Protein AF-A0A933SWU9-F1 (afdb_monomer_lite)

Radius of gyration: 25.05 Å; chains: 1; bounding box: 77×68×56 Å

Secondary structure (DSSP, 8-state):
-----------TTHHHHHHHHHHHH-SS-EEEE-GGGTHHHHHHHHHHH---HHHHTTT-------EEEE--SSTTHHHHHHTT---TT--HHHHH---S-GGGTTS----EEEEESS-S-SSPPTT-SEEEEEESS--HHHHT-SEEEEB--GGG--EEEE-TT--EEEEPP-SPPPTT-B-HHHHHHHHHHHTT-PPPSPPPPHHHHHHHHH-------PPP---TT----HHHHHHHHHHHHHT--HHHHHHHHHHHHHHT--

Sequence (266 aa):
MDDRGEGEGGGENSELTEAVALFEKARNSVIFTSPSLYGASANIALVTRHSPASLREAGQASLVTPKVVAVPLESNAKGVILMGLMSEGESYKEMVDIAKSKEQRAKSDVKVLYAIGEIPLNRRPDGIDFLIVQNSHMTELATQADIVLPSTATFESEGTIVDYLGRIKYVHKAVEPAGEARSHREIFIEISKVMGKPLIKSGAKDTDIKKALKSKIKITSKPFKKKEWLDINPEEMIESINASVINGSRLLWLKETEEAWKVSIT

Structure (mmCIF, N/CA/C/O backbone):
data_AF-A0A933SWU9-F1
#
_entry.id   AF-A0A933SWU9-F1
#
loop_
_atom_site.group_PDB
_atom_site.id
_atom_site.type_symbol
_atom_site.label_atom_id
_atom_site.label_alt_id
_atom_site.label_comp_id
_atom_site.label_asym_id
_atom_site.label_entity_id
_atom_site.label_seq_id
_atom_site.pdbx_PDB_ins_code
_atom_site.Cartn_x
_atom_site.Cartn_y
_atom_site.Cartn_z
_atom_site.occupancy
_atom_site.B_iso_or_equiv
_atom_site.auth_seq_id
_atom_site.auth_comp_id
_atom_site.auth_asym_id
_atom_site.auth_atom_id
_atom_site.pdbx_PDB_model_num
ATOM 1 N N . MET A 1 1 ? 45.156 -47.509 -13.923 1.00 41.00 1 MET A N 1
ATOM 2 C CA . MET A 1 1 ? 43.967 -47.197 -14.736 1.00 41.00 1 MET A CA 1
ATOM 3 C C . MET A 1 1 ? 42.890 -46.751 -13.776 1.00 41.00 1 MET A C 1
ATOM 5 O O . MET A 1 1 ? 42.132 -47.573 -13.296 1.00 41.00 1 MET A O 1
ATOM 9 N N . ASP A 1 2 ? 42.920 -45.470 -13.444 1.00 38.66 2 ASP A N 1
ATOM 10 C CA . ASP A 1 2 ? 41.761 -4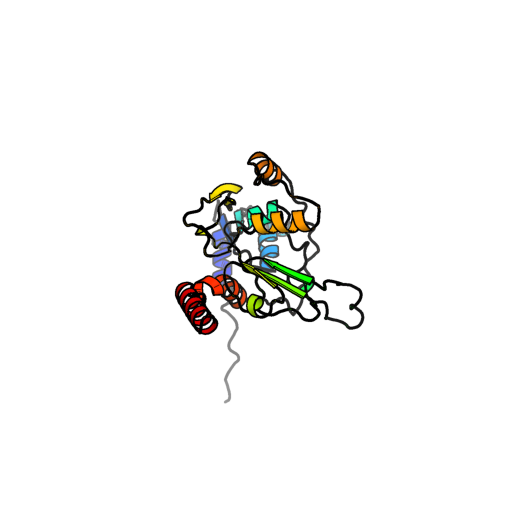4.736 -12.951 1.00 38.66 2 ASP A CA 1
ATOM 11 C C . ASP A 1 2 ? 41.932 -43.344 -13.548 1.00 38.66 2 ASP A C 1
ATOM 13 O O . ASP A 1 2 ? 42.691 -42.512 -13.059 1.00 38.66 2 ASP A O 1
ATOM 17 N N . ASP A 1 3 ? 41.367 -43.207 -14.742 1.00 44.56 3 ASP A N 1
ATOM 18 C CA . ASP A 1 3 ? 41.310 -41.984 -15.520 1.00 44.56 3 ASP A CA 1
ATOM 19 C C . ASP A 1 3 ? 39.832 -41.608 -15.587 1.00 44.56 3 ASP A C 1
ATOM 21 O O . ASP A 1 3 ? 39.048 -42.204 -16.329 1.00 44.56 3 ASP A O 1
ATOM 25 N N . ARG A 1 4 ? 39.432 -40.688 -14.713 1.00 40.00 4 ARG A N 1
ATOM 26 C CA . ARG A 1 4 ? 38.244 -39.858 -14.907 1.00 40.00 4 ARG A CA 1
ATOM 27 C C . ARG A 1 4 ? 38.641 -38.443 -14.548 1.00 40.00 4 ARG A C 1
ATOM 29 O O . ARG A 1 4 ? 38.477 -38.002 -13.413 1.00 40.00 4 ARG A O 1
ATOM 36 N N . GLY A 1 5 ? 39.242 -37.808 -15.546 1.00 34.50 5 GLY A N 1
ATOM 37 C CA . GLY A 1 5 ? 39.597 -36.406 -15.553 1.00 34.50 5 GLY A CA 1
ATOM 38 C C . GLY A 1 5 ? 38.426 -35.486 -15.223 1.00 34.50 5 GLY A C 1
ATOM 39 O O . GLY A 1 5 ? 37.259 -35.742 -15.528 1.00 34.50 5 GLY A O 1
ATOM 40 N N . GLU A 1 6 ? 38.812 -34.394 -14.584 1.00 47.12 6 GLU A N 1
ATOM 41 C CA . GLU A 1 6 ? 38.048 -33.178 -14.385 1.00 47.12 6 GLU A CA 1
ATOM 42 C C . GLU A 1 6 ? 37.671 -32.588 -15.757 1.00 47.12 6 GLU A C 1
ATOM 44 O O . GLU A 1 6 ? 38.536 -32.212 -16.545 1.00 47.12 6 GLU A O 1
ATOM 49 N N . GLY A 1 7 ? 36.372 -32.546 -16.063 1.00 35.12 7 GLY A N 1
ATOM 50 C CA . GLY A 1 7 ? 35.822 -31.954 -17.284 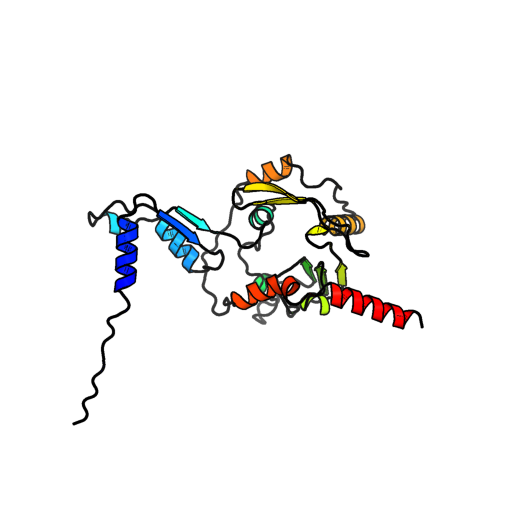1.00 35.12 7 GLY A CA 1
ATOM 51 C C . GLY A 1 7 ? 35.364 -30.511 -17.071 1.00 35.12 7 GLY A C 1
ATOM 52 O O . GLY A 1 7 ? 34.235 -30.277 -16.657 1.00 35.12 7 GLY A O 1
ATOM 53 N N . GLU A 1 8 ? 36.293 -29.589 -17.319 1.00 41.38 8 GLU A N 1
ATOM 54 C CA . GLU A 1 8 ? 36.182 -28.281 -17.993 1.00 41.38 8 GLU A CA 1
ATOM 55 C C . GLU A 1 8 ? 34.875 -27.452 -17.909 1.00 41.38 8 GLU A C 1
ATOM 57 O O . GLU A 1 8 ? 33.834 -27.780 -18.479 1.00 41.38 8 GLU A O 1
ATOM 62 N N . GLY A 1 9 ? 34.996 -26.258 -17.311 1.00 41.56 9 GLY A N 1
ATOM 63 C CA . GLY A 1 9 ? 34.036 -25.155 -17.408 1.00 41.56 9 GLY A CA 1
ATOM 64 C C . GLY A 1 9 ? 34.230 -24.301 -18.669 1.00 41.56 9 GLY A C 1
ATOM 65 O O . GLY A 1 9 ? 35.150 -23.488 -18.737 1.00 41.56 9 GLY A O 1
ATOM 66 N N . GLY A 1 10 ? 33.329 -24.437 -19.647 1.00 40.56 10 GLY A N 1
ATOM 67 C CA . GLY A 1 10 ? 33.436 -23.742 -20.938 1.00 40.56 10 GLY A CA 1
ATOM 68 C C . GLY A 1 10 ? 32.113 -23.449 -21.653 1.00 40.56 10 GLY A C 1
ATOM 69 O O . GLY A 1 10 ? 32.060 -23.578 -22.870 1.00 40.56 10 GLY A O 1
ATOM 70 N N . GLY A 1 11 ? 31.042 -23.079 -20.934 1.00 41.31 11 GLY A N 1
ATOM 71 C CA . GLY A 1 11 ? 29.717 -22.830 -21.541 1.00 41.31 11 GLY A CA 1
ATOM 72 C C . GLY A 1 11 ? 29.067 -21.461 -21.281 1.00 41.31 11 GLY A C 1
ATOM 73 O O . GLY A 1 11 ? 28.231 -21.032 -22.066 1.00 41.31 11 GLY A O 1
ATOM 74 N N . GLU A 1 12 ? 29.445 -20.732 -20.228 1.00 49.22 12 GLU A N 1
ATOM 75 C CA . GLU A 1 12 ? 28.629 -19.609 -19.715 1.00 49.22 12 GLU A CA 1
ATOM 76 C C . GLU A 1 12 ? 28.814 -18.245 -20.416 1.00 49.22 12 GLU A C 1
ATOM 78 O O . GLU A 1 12 ? 28.086 -17.303 -20.119 1.00 49.22 12 GLU A O 1
ATOM 83 N N . ASN A 1 13 ? 29.746 -18.101 -21.367 1.00 56.44 13 ASN A N 1
ATOM 84 C CA . ASN A 1 13 ? 30.130 -16.782 -21.911 1.00 56.44 13 ASN A CA 1
ATOM 85 C C . ASN A 1 13 ? 29.671 -16.490 -23.356 1.00 56.44 13 ASN A C 1
ATOM 87 O O . ASN A 1 13 ? 29.865 -15.376 -23.845 1.00 56.44 13 ASN A O 1
ATOM 91 N N . SER A 1 14 ? 29.070 -17.456 -24.058 1.00 71.12 14 SER A N 1
ATOM 92 C CA . SER A 1 14 ? 28.706 -17.307 -25.480 1.00 71.12 14 SER A CA 1
ATOM 93 C C . SER A 1 14 ? 27.491 -16.394 -25.685 1.00 71.12 14 SER A C 1
ATOM 95 O O . SER A 1 14 ? 27.559 -15.416 -26.428 1.00 71.12 14 SER A O 1
ATOM 97 N N . GLU A 1 15 ? 26.392 -16.672 -24.983 1.00 72.69 15 GLU A N 1
ATOM 98 C CA . GLU A 1 15 ? 25.118 -15.957 -25.152 1.00 72.69 15 GLU A CA 1
ATOM 99 C C . GLU A 1 15 ? 25.191 -14.510 -24.646 1.00 72.69 15 GLU A C 1
ATOM 101 O O . GLU A 1 15 ? 24.641 -13.597 -25.260 1.00 72.69 15 GLU A O 1
ATOM 106 N N . LEU A 1 16 ? 25.932 -14.274 -23.557 1.00 67.75 16 LEU A N 1
ATOM 107 C CA . LEU A 1 16 ? 26.189 -12.928 -23.038 1.00 67.75 16 LEU A CA 1
ATOM 108 C C . LEU A 1 16 ? 26.973 -12.082 -24.045 1.00 67.75 16 LEU A C 1
ATOM 110 O O . LEU A 1 16 ? 26.627 -10.924 -24.282 1.00 67.75 16 LEU A O 1
ATOM 114 N N . THR A 1 17 ? 27.997 -12.668 -24.669 1.00 72.62 17 THR A N 1
ATOM 115 C CA . THR A 1 17 ? 28.797 -11.991 -25.698 1.00 72.62 17 THR A CA 1
ATOM 116 C C . THR A 1 17 ? 27.949 -11.663 -26.926 1.00 72.62 17 THR A C 1
ATOM 118 O O . THR A 1 17 ? 28.041 -10.562 -27.474 1.00 72.62 17 THR A O 1
ATOM 121 N N . GLU A 1 18 ? 27.070 -12.579 -27.334 1.00 75.88 18 GLU A N 1
ATOM 122 C CA . GLU A 1 18 ? 26.130 -12.351 -28.431 1.00 75.88 18 GLU A CA 1
ATOM 123 C C . GLU A 1 18 ? 25.122 -11.237 -28.108 1.00 75.88 18 GLU A C 1
ATOM 125 O O . GLU A 1 18 ? 24.913 -10.333 -28.922 1.00 75.88 18 GLU A O 1
ATOM 130 N N . ALA A 1 19 ? 24.557 -11.234 -26.897 1.00 70.88 19 ALA A N 1
ATOM 131 C CA . ALA A 1 19 ? 23.650 -10.187 -26.442 1.00 70.88 19 ALA A CA 1
ATOM 132 C C . ALA A 1 19 ? 24.324 -8.805 -26.458 1.00 70.88 19 ALA A C 1
ATOM 134 O O . ALA A 1 19 ? 23.741 -7.845 -26.968 1.00 70.88 19 ALA A O 1
ATOM 135 N N . VAL A 1 20 ? 25.568 -8.696 -25.973 1.00 73.19 20 VAL A N 1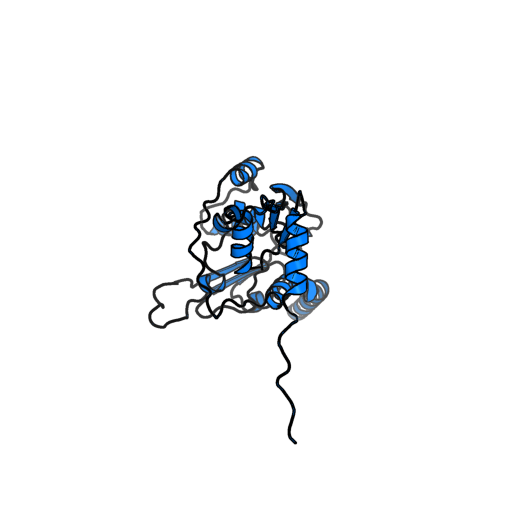
ATOM 136 C CA . VAL A 1 20 ? 26.354 -7.449 -26.029 1.00 73.19 20 VAL A CA 1
ATOM 137 C C . VAL A 1 20 ? 26.543 -6.989 -27.473 1.00 73.19 20 VAL A C 1
ATOM 139 O O . VAL A 1 20 ? 26.248 -5.836 -27.787 1.00 73.19 20 VAL A O 1
ATOM 142 N N . ALA A 1 21 ? 26.932 -7.891 -28.377 1.00 72.81 21 ALA A N 1
ATOM 143 C CA . ALA A 1 21 ? 27.121 -7.559 -29.788 1.00 72.81 21 ALA A CA 1
ATOM 144 C C . ALA A 1 21 ? 25.824 -7.065 -30.462 1.00 72.81 21 ALA A C 1
ATOM 146 O O . ALA A 1 21 ? 25.864 -6.192 -31.335 1.00 72.81 21 ALA A O 1
ATOM 147 N N . LEU A 1 22 ? 24.661 -7.595 -30.068 1.00 77.94 22 LEU A N 1
ATOM 148 C CA . LEU A 1 22 ? 23.358 -7.111 -30.532 1.00 77.94 22 LEU A CA 1
ATOM 149 C C . LEU A 1 22 ? 23.034 -5.715 -29.978 1.00 77.94 22 LEU A C 1
ATOM 151 O O . LEU A 1 22 ? 22.565 -4.859 -30.733 1.00 77.94 22 LEU A O 1
ATOM 155 N N . PHE A 1 23 ? 23.322 -5.457 -28.698 1.00 72.56 23 PHE A N 1
ATOM 156 C CA . PHE A 1 23 ? 23.142 -4.136 -28.086 1.00 72.56 23 PHE A CA 1
ATOM 157 C C . PHE A 1 23 ? 24.055 -3.069 -28.704 1.00 72.56 23 PHE A C 1
ATOM 159 O O . PHE A 1 23 ? 23.597 -1.952 -28.932 1.00 72.56 23 PHE A O 1
ATOM 166 N N . GLU A 1 24 ? 25.304 -3.405 -29.033 1.00 70.06 24 GLU A N 1
ATOM 167 C CA . GLU A 1 24 ? 26.251 -2.489 -29.687 1.00 70.06 24 GLU A CA 1
ATOM 168 C C . GLU A 1 24 ? 25.840 -2.134 -31.121 1.00 70.06 24 GLU A C 1
ATOM 170 O O . GLU A 1 24 ? 25.998 -0.993 -31.560 1.00 70.06 24 GLU A O 1
ATOM 175 N N . LYS A 1 25 ? 25.277 -3.097 -31.862 1.00 75.19 25 LYS A N 1
ATOM 176 C CA . LYS A 1 25 ? 24.766 -2.873 -33.226 1.00 75.19 25 LYS A CA 1
ATOM 177 C C . LYS A 1 25 ? 23.452 -2.089 -33.241 1.00 75.19 25 LYS A C 1
ATOM 179 O O . LYS A 1 25 ? 23.104 -1.485 -34.262 1.00 75.19 25 LYS A O 1
ATOM 184 N N . ALA A 1 26 ? 22.697 -2.105 -32.144 1.00 73.94 26 ALA A N 1
ATOM 185 C CA . ALA A 1 26 ? 21.406 -1.444 -32.058 1.00 73.94 26 ALA A CA 1
ATOM 186 C C . ALA A 1 26 ? 21.564 0.084 -31.981 1.00 73.94 26 ALA A C 1
ATOM 188 O O . ALA A 1 26 ? 22.088 0.637 -31.022 1.00 73.94 26 ALA A O 1
ATOM 189 N N . ARG A 1 27 ? 21.016 0.799 -32.972 1.00 68.56 27 ARG A N 1
ATOM 190 C CA . ARG A 1 27 ? 20.977 2.277 -32.968 1.00 68.56 27 ARG A CA 1
ATOM 191 C C . ARG A 1 27 ? 20.015 2.859 -31.931 1.00 68.56 27 ARG A C 1
ATOM 193 O O . ARG A 1 27 ? 20.165 4.011 -31.550 1.00 68.56 27 ARG A O 1
ATOM 200 N N . ASN A 1 28 ? 19.004 2.084 -31.538 1.00 74.56 28 ASN A N 1
ATOM 201 C CA . ASN A 1 28 ? 17.986 2.441 -30.555 1.00 74.56 28 ASN A CA 1
ATOM 202 C C . ASN A 1 28 ? 17.575 1.173 -29.804 1.00 74.56 28 ASN A C 1
ATOM 204 O O . ASN A 1 28 ? 16.891 0.322 -30.369 1.00 74.56 28 ASN A O 1
ATOM 208 N N . SER A 1 29 ? 17.968 1.058 -28.544 1.00 75.62 29 SER A N 1
ATOM 209 C CA . SER A 1 29 ? 17.632 -0.075 -27.683 1.00 75.62 29 SER A CA 1
ATOM 210 C C . SER A 1 29 ? 16.735 0.374 -26.526 1.00 75.62 29 SER A C 1
ATOM 212 O O . SER A 1 29 ? 16.824 1.504 -26.033 1.00 75.62 29 SER A O 1
ATOM 214 N N . VAL A 1 30 ? 15.818 -0.505 -26.121 1.00 78.56 30 VAL A N 1
ATOM 215 C CA . VAL A 1 30 ? 14.890 -0.287 -25.006 1.00 78.56 30 VAL A CA 1
ATOM 216 C C . VAL A 1 30 ? 14.923 -1.518 -24.113 1.00 78.56 30 VAL A C 1
ATOM 218 O O . VAL A 1 30 ? 14.890 -2.637 -24.613 1.00 78.56 30 VAL A O 1
ATOM 221 N N . ILE A 1 31 ? 14.972 -1.307 -22.801 1.00 78.31 31 ILE A N 1
ATOM 222 C CA . ILE A 1 31 ? 14.895 -2.364 -21.792 1.00 78.31 31 ILE A CA 1
ATOM 223 C C . ILE A 1 31 ? 13.643 -2.111 -20.955 1.00 78.31 31 ILE A C 1
ATOM 225 O O . ILE A 1 31 ? 13.521 -1.064 -20.314 1.00 78.31 31 ILE A O 1
ATOM 229 N N . PHE A 1 32 ? 12.728 -3.077 -20.943 1.00 76.62 32 PHE A N 1
ATOM 230 C CA . PHE A 1 32 ? 11.654 -3.129 -19.957 1.00 76.62 32 PHE A CA 1
ATOM 231 C C . PHE A 1 32 ? 12.115 -3.945 -18.755 1.00 76.62 32 PHE A C 1
ATOM 233 O O . PHE A 1 32 ? 12.697 -5.013 -18.917 1.00 76.62 32 PHE A O 1
ATOM 240 N N . THR A 1 33 ? 11.865 -3.433 -17.554 1.00 75.19 33 THR A N 1
ATOM 241 C CA . THR A 1 33 ? 12.258 -4.089 -16.304 1.00 75.19 33 THR A CA 1
ATOM 242 C C . THR A 1 33 ? 11.091 -4.181 -15.336 1.00 75.19 33 THR A C 1
ATOM 244 O O . THR A 1 33 ? 10.261 -3.271 -15.267 1.00 75.19 33 THR A O 1
ATOM 247 N N . SER A 1 34 ? 11.056 -5.256 -14.548 1.00 71.06 34 SER A N 1
ATOM 248 C CA . SER A 1 34 ? 10.173 -5.350 -13.390 1.00 71.06 34 SER A CA 1
ATOM 249 C C . SER A 1 34 ? 10.667 -4.427 -12.262 1.00 71.06 34 SER A C 1
ATOM 251 O O . SER A 1 34 ? 11.857 -4.090 -12.206 1.00 71.06 34 SER A O 1
ATOM 253 N N . PRO A 1 35 ? 9.775 -3.988 -11.357 1.00 66.75 35 PRO A N 1
ATOM 254 C CA . PRO A 1 35 ? 10.166 -3.253 -10.155 1.00 66.75 35 PRO A CA 1
ATOM 255 C C . PRO A 1 35 ? 10.966 -4.134 -9.177 1.00 66.75 35 PRO A C 1
ATOM 257 O O . PRO A 1 35 ? 11.776 -3.617 -8.410 1.00 66.75 35 PRO A O 1
ATOM 260 N N . SER A 1 36 ? 10.806 -5.458 -9.258 1.00 66.50 36 SER A N 1
ATOM 261 C CA . SER A 1 36 ? 11.412 -6.455 -8.366 1.00 66.50 36 SER A CA 1
ATOM 262 C C . SER A 1 36 ? 12.813 -6.907 -8.796 1.00 66.50 36 SER A C 1
ATOM 264 O O . SER A 1 36 ? 13.226 -8.017 -8.488 1.00 66.50 36 SER A O 1
ATOM 266 N N . LEU A 1 37 ? 13.570 -6.078 -9.522 1.00 65.00 37 LEU A N 1
ATOM 267 C CA . LEU A 1 37 ? 14.963 -6.397 -9.865 1.00 65.00 37 LEU A CA 1
ATOM 268 C C . LEU A 1 37 ? 15.961 -6.099 -8.735 1.00 65.00 37 LEU A C 1
ATOM 270 O O . LEU A 1 37 ? 17.147 -6.396 -8.874 1.00 65.00 37 LEU A O 1
ATOM 274 N N . TYR A 1 38 ? 15.500 -5.537 -7.612 1.00 66.94 38 TYR A N 1
ATOM 275 C CA . TYR A 1 38 ? 16.285 -5.295 -6.396 1.00 66.94 38 TYR A CA 1
ATOM 276 C C . TYR A 1 38 ? 17.694 -4.732 -6.696 1.00 66.94 38 TYR A C 1
ATOM 278 O O . TYR A 1 38 ? 17.828 -3.606 -7.179 1.00 66.94 38 TYR A O 1
ATOM 286 N N . GLY A 1 39 ? 18.754 -5.511 -6.443 1.00 57.16 39 GLY A N 1
ATOM 287 C CA . GLY A 1 39 ? 20.147 -5.117 -6.677 1.00 57.16 39 GLY A CA 1
ATOM 288 C C . GLY A 1 39 ? 20.528 -4.950 -8.153 1.00 57.16 39 GLY A C 1
ATOM 289 O O . GLY A 1 39 ? 21.411 -4.152 -8.464 1.00 57.16 39 GLY A O 1
ATOM 290 N N . ALA A 1 40 ? 19.841 -5.626 -9.077 1.00 63.69 40 ALA A N 1
ATOM 291 C CA . ALA A 1 40 ? 20.078 -5.470 -10.510 1.00 63.69 40 ALA A CA 1
ATOM 292 C C . ALA A 1 40 ? 19.564 -4.120 -11.039 1.00 63.69 40 ALA A C 1
ATOM 294 O O . ALA A 1 40 ? 20.136 -3.583 -11.986 1.00 63.69 40 ALA A O 1
ATOM 295 N N . SER A 1 41 ? 18.568 -3.507 -10.386 1.00 66.19 41 SER A N 1
ATOM 296 C CA . SER A 1 41 ? 18.047 -2.181 -10.754 1.00 66.19 41 SER A CA 1
ATOM 297 C C . SER A 1 41 ? 19.132 -1.101 -10.728 1.00 66.19 41 SER A C 1
ATOM 299 O O . SER A 1 41 ? 19.173 -0.239 -11.607 1.00 66.19 41 SER A O 1
ATOM 301 N N . ALA A 1 42 ? 20.041 -1.160 -9.747 1.00 62.34 42 ALA A N 1
ATOM 302 C CA . ALA A 1 42 ? 21.173 -0.241 -9.658 1.00 62.34 42 ALA A CA 1
ATOM 303 C C . ALA A 1 42 ? 22.153 -0.453 -10.820 1.00 62.34 42 ALA A C 1
ATOM 305 O O . ALA A 1 42 ? 22.563 0.515 -11.455 1.00 62.34 42 ALA A O 1
ATOM 306 N N . ASN A 1 43 ? 22.462 -1.706 -11.157 1.00 67.25 43 ASN A N 1
ATOM 307 C CA . ASN A 1 43 ? 23.360 -2.038 -12.265 1.00 67.25 43 ASN A CA 1
ATOM 308 C C . ASN A 1 43 ? 22.775 -1.602 -13.615 1.00 67.25 43 ASN A C 1
ATOM 310 O O . ASN A 1 43 ? 23.466 -0.973 -14.410 1.00 67.25 43 ASN A O 1
ATOM 314 N N . ILE A 1 44 ? 21.480 -1.824 -13.842 1.00 69.00 44 ILE A N 1
ATOM 315 C CA . ILE A 1 44 ? 20.771 -1.369 -15.047 1.00 69.00 44 ILE A CA 1
ATOM 316 C C . ILE A 1 44 ? 20.754 0.170 -15.125 1.00 69.00 44 ILE A C 1
ATOM 318 O O . ILE A 1 44 ? 20.958 0.759 -16.191 1.00 69.00 44 ILE A O 1
ATOM 322 N N . ALA A 1 45 ? 20.574 0.853 -13.991 1.00 62.66 45 ALA A N 1
ATOM 323 C CA . ALA A 1 45 ? 20.675 2.310 -13.922 1.00 62.66 45 ALA A CA 1
ATOM 324 C C . ALA A 1 45 ? 22.107 2.823 -14.180 1.00 62.66 45 ALA A C 1
ATOM 326 O O . ALA A 1 45 ? 22.281 3.916 -14.718 1.00 62.66 45 ALA A O 1
ATOM 327 N N . LEU A 1 46 ? 23.140 2.057 -13.824 1.00 61.34 46 LEU A N 1
ATOM 328 C CA . LEU A 1 46 ? 24.535 2.409 -14.098 1.00 61.34 46 LEU A CA 1
ATOM 329 C C . LEU A 1 46 ? 24.894 2.191 -15.570 1.00 61.34 46 LEU A C 1
ATOM 331 O O . LEU A 1 46 ? 25.492 3.086 -16.158 1.00 61.34 46 LEU A O 1
ATOM 335 N N . VAL A 1 47 ? 24.445 1.095 -16.191 1.00 62.81 47 VAL A N 1
ATOM 336 C CA . VAL A 1 47 ? 24.612 0.832 -17.637 1.00 62.81 47 VAL A CA 1
ATOM 337 C C . VAL A 1 47 ? 23.997 1.949 -18.492 1.00 62.81 47 VAL A C 1
ATOM 339 O O . VAL A 1 47 ? 24.495 2.270 -19.567 1.00 62.81 47 VAL A O 1
ATOM 342 N N . THR A 1 48 ? 22.943 2.605 -18.001 1.00 58.78 48 THR A N 1
ATOM 343 C CA . THR A 1 48 ? 22.301 3.732 -18.700 1.00 58.78 48 THR A CA 1
ATOM 344 C C . THR A 1 48 ? 22.926 5.100 -18.434 1.00 58.78 48 THR A C 1
ATOM 346 O O . THR A 1 48 ? 22.743 6.009 -19.245 1.00 58.78 48 THR A O 1
ATOM 349 N N . ARG A 1 49 ? 23.643 5.280 -17.314 1.00 49.47 49 ARG A N 1
ATOM 350 C CA . ARG A 1 49 ? 24.215 6.577 -16.890 1.00 49.47 49 ARG A CA 1
ATOM 351 C C . ARG A 1 49 ? 25.721 6.691 -17.090 1.00 49.47 49 ARG A C 1
ATOM 353 O O . ARG A 1 49 ? 26.224 7.798 -17.265 1.00 49.47 49 ARG A O 1
ATOM 360 N N . HIS A 1 50 ? 26.426 5.570 -17.079 1.00 46.97 50 HIS A N 1
ATOM 361 C CA . HIS A 1 50 ? 27.851 5.483 -17.322 1.00 46.97 50 HIS A CA 1
ATOM 362 C C . HIS A 1 50 ? 28.061 4.562 -18.514 1.00 46.97 50 HIS A C 1
ATOM 364 O O . HIS A 1 50 ? 28.066 3.348 -18.374 1.00 46.97 50 HIS A O 1
ATOM 370 N N . SER A 1 51 ? 28.310 5.146 -19.681 1.00 47.97 51 SER A N 1
ATOM 371 C CA . SER A 1 51 ? 29.328 4.545 -20.533 1.00 47.97 51 SER A CA 1
ATOM 372 C C . SER A 1 51 ? 30.648 4.839 -19.800 1.00 47.97 51 SER A C 1
ATOM 374 O O . SER A 1 51 ? 31.006 6.019 -19.694 1.00 47.97 51 SER A O 1
ATOM 376 N N . PRO A 1 52 ? 31.292 3.861 -19.131 1.00 44.09 52 PRO A N 1
ATOM 377 C CA . PRO A 1 52 ? 32.494 4.110 -18.343 1.00 44.09 52 PRO A CA 1
ATOM 378 C C . PRO A 1 52 ? 33.553 4.767 -19.227 1.00 44.09 52 PRO A C 1
ATOM 380 O O . PRO A 1 52 ? 33.736 4.372 -20.377 1.00 44.09 52 PRO A O 1
ATOM 383 N N . ALA A 1 53 ? 34.267 5.766 -18.705 1.00 43.53 53 ALA A N 1
ATOM 384 C CA . ALA A 1 53 ? 35.347 6.423 -19.442 1.00 43.53 53 ALA A CA 1
ATOM 385 C C . ALA A 1 53 ? 36.414 5.420 -19.935 1.00 43.53 53 ALA A C 1
ATOM 387 O O . ALA A 1 53 ? 36.959 5.602 -21.019 1.00 43.53 53 ALA A O 1
ATOM 388 N N . SER A 1 54 ? 36.611 4.312 -19.212 1.00 43.78 54 SER A N 1
ATOM 389 C CA . SER A 1 54 ? 37.484 3.199 -19.604 1.00 43.78 54 SER A CA 1
ATOM 390 C C . SER A 1 54 ? 37.029 2.444 -20.862 1.00 43.78 54 SER A C 1
ATOM 392 O O . SER A 1 54 ? 37.873 1.912 -21.573 1.00 43.78 54 SER A O 1
ATOM 394 N N . LEU A 1 55 ? 35.729 2.427 -21.189 1.00 43.56 55 LEU A N 1
ATOM 395 C CA . LEU A 1 55 ? 35.233 1.883 -22.465 1.00 43.56 55 LEU A CA 1
ATOM 396 C C . LEU A 1 55 ? 35.366 2.895 -23.618 1.00 43.56 55 LEU A C 1
ATOM 398 O O . LEU A 1 55 ? 35.371 2.499 -24.778 1.00 43.56 55 LEU A O 1
ATOM 402 N N . ARG A 1 56 ? 35.522 4.195 -23.318 1.00 45.97 56 ARG A N 1
ATOM 403 C CA . ARG A 1 56 ? 35.735 5.251 -24.327 1.00 45.97 56 ARG A CA 1
ATOM 404 C C . ARG A 1 56 ? 37.197 5.354 -24.775 1.00 45.97 56 ARG A C 1
ATOM 406 O O . ARG A 1 56 ? 37.442 5.736 -25.915 1.00 45.97 56 ARG A O 1
ATOM 413 N N . GLU A 1 57 ? 38.156 5.008 -23.912 1.00 41.31 57 GLU A N 1
ATOM 414 C CA . GLU A 1 57 ? 39.596 5.006 -24.238 1.00 41.31 57 GLU A CA 1
ATOM 415 C C . GLU A 1 57 ? 40.016 3.846 -25.157 1.00 41.31 57 GLU A C 1
ATOM 417 O O . GLU A 1 57 ? 41.027 3.949 -25.846 1.00 41.31 57 GLU A O 1
ATOM 422 N N . ALA A 1 58 ? 39.214 2.781 -25.253 1.00 46.22 58 ALA A N 1
ATOM 423 C CA . ALA A 1 58 ? 39.491 1.621 -26.105 1.00 46.22 58 ALA A CA 1
ATOM 424 C C . ALA A 1 58 ? 39.079 1.795 -27.584 1.00 46.22 58 ALA A C 1
ATOM 426 O O . ALA A 1 58 ? 39.037 0.817 -28.329 1.00 46.22 58 ALA A O 1
ATOM 427 N N . GLY A 1 59 ? 38.729 3.010 -28.031 1.00 42.62 59 GLY A N 1
ATOM 428 C CA . GLY A 1 59 ? 38.363 3.291 -29.429 1.00 42.62 59 GLY A CA 1
ATOM 429 C C . GLY A 1 59 ? 37.124 2.539 -29.947 1.00 42.62 59 GLY A C 1
ATOM 430 O O . GLY A 1 59 ? 36.819 2.611 -31.137 1.00 42.62 59 GLY A O 1
ATOM 431 N N . GLN A 1 60 ? 36.409 1.826 -29.074 1.00 44.19 60 GLN A N 1
ATOM 432 C CA . GLN A 1 60 ? 35.208 1.069 -29.400 1.00 44.19 60 GLN A CA 1
ATOM 433 C C . GLN A 1 60 ? 33.960 1.919 -29.180 1.00 44.19 60 GLN A C 1
ATOM 435 O O . GLN A 1 60 ? 33.921 2.829 -28.355 1.00 44.19 60 GLN A O 1
ATOM 440 N N . ALA A 1 61 ? 32.995 1.667 -30.058 1.00 42.88 61 ALA A N 1
ATOM 441 C CA . ALA A 1 61 ? 31.864 2.499 -30.420 1.00 42.88 61 ALA A CA 1
ATOM 442 C C . ALA A 1 61 ? 31.189 3.240 -29.256 1.00 42.88 61 ALA A C 1
ATOM 444 O O . ALA A 1 61 ? 31.056 2.737 -28.145 1.00 42.88 61 ALA A O 1
ATOM 445 N N . SER A 1 62 ? 30.674 4.431 -29.571 1.00 46.41 62 SER A N 1
ATOM 446 C CA . SER A 1 62 ? 29.674 5.143 -28.779 1.00 46.41 62 SER A CA 1
ATOM 447 C C . SER A 1 62 ? 28.546 4.175 -28.400 1.00 46.41 62 SER A C 1
ATOM 449 O O . SER A 1 62 ? 27.629 3.974 -29.193 1.00 46.41 62 SER A O 1
ATOM 451 N N . LEU A 1 63 ? 28.628 3.557 -27.218 1.00 52.16 63 LEU A N 1
ATOM 452 C CA . LEU A 1 63 ? 27.595 2.670 -26.694 1.00 52.16 63 LEU A CA 1
ATOM 453 C C . LEU A 1 63 ? 26.292 3.463 -26.665 1.00 52.16 63 LEU A C 1
ATOM 455 O O . LEU A 1 63 ? 26.160 4.446 -25.930 1.00 52.16 63 LEU A O 1
ATOM 459 N N . VAL A 1 64 ? 25.351 3.074 -27.522 1.00 56.34 64 VAL A N 1
ATOM 460 C CA . VAL A 1 64 ? 24.006 3.637 -27.528 1.00 56.34 64 VAL A CA 1
ATOM 461 C C . VAL A 1 64 ? 23.396 3.298 -26.178 1.00 56.34 64 VAL A C 1
ATOM 463 O O . VAL A 1 64 ? 23.181 2.131 -25.859 1.00 56.34 64 VAL A O 1
ATOM 466 N N . THR A 1 65 ? 23.150 4.316 -25.357 1.00 63.78 65 THR A N 1
ATOM 467 C CA . THR A 1 65 ? 22.559 4.119 -24.038 1.00 63.78 65 THR A CA 1
ATOM 468 C C . THR A 1 65 ? 21.108 3.656 -24.207 1.00 63.78 65 THR A C 1
ATOM 470 O O . THR A 1 65 ? 20.294 4.392 -24.779 1.00 63.78 65 THR A O 1
ATOM 473 N N . PRO A 1 66 ? 20.749 2.442 -23.745 1.00 68.06 66 PRO A N 1
ATOM 474 C CA . PRO A 1 66 ? 19.387 1.956 -23.887 1.00 68.06 66 PRO A CA 1
ATOM 475 C C . PRO A 1 66 ? 18.429 2.822 -23.072 1.00 68.06 66 PRO A C 1
ATOM 477 O O . PRO A 1 66 ? 18.740 3.275 -21.967 1.00 68.06 66 PRO A O 1
ATOM 480 N N . LYS A 1 67 ? 17.211 3.011 -23.580 1.00 73.06 67 LYS A N 1
ATOM 481 C CA . LYS A 1 67 ? 16.122 3.570 -22.772 1.00 73.06 67 LYS A CA 1
ATOM 482 C C . LYS A 1 67 ? 15.621 2.482 -21.827 1.00 73.06 67 LYS A C 1
ATOM 484 O O . LYS A 1 67 ? 15.044 1.503 -22.284 1.00 73.06 67 LYS A O 1
ATOM 489 N N . VAL A 1 68 ? 15.812 2.650 -20.523 1.00 72.06 68 VAL A N 1
ATOM 490 C CA . VAL A 1 68 ? 15.266 1.725 -19.517 1.00 72.06 68 VAL A CA 1
ATOM 491 C C . VAL A 1 68 ? 13.941 2.258 -18.988 1.00 72.06 68 VAL A C 1
ATOM 493 O O . VAL A 1 68 ? 13.844 3.421 -18.592 1.00 72.06 68 VAL A O 1
ATOM 496 N N . VAL A 1 69 ? 12.931 1.392 -18.948 1.00 73.50 69 VAL A N 1
ATOM 497 C CA . VAL A 1 69 ? 11.613 1.689 -18.386 1.00 73.50 69 VAL A CA 1
ATOM 498 C C . VAL A 1 69 ? 11.239 0.600 -17.386 1.00 73.50 69 VAL A C 1
ATOM 500 O O . VAL A 1 69 ? 11.083 -0.562 -17.756 1.00 73.50 69 VAL A O 1
ATOM 503 N N . ALA A 1 70 ? 11.070 0.984 -16.119 1.00 75.44 70 ALA A N 1
ATOM 504 C CA . ALA A 1 70 ? 10.467 0.115 -15.115 1.00 75.44 70 ALA A CA 1
ATOM 505 C C . ALA A 1 70 ? 8.946 0.097 -15.284 1.00 75.44 70 ALA A C 1
ATOM 507 O O . ALA A 1 70 ? 8.320 1.155 -15.395 1.00 75.44 70 ALA A O 1
ATOM 508 N N . VAL A 1 71 ? 8.365 -1.100 -15.310 1.00 73.25 71 VAL A N 1
ATOM 509 C CA . VAL A 1 71 ? 6.929 -1.317 -15.500 1.00 73.25 71 VAL A CA 1
ATOM 510 C C . VAL A 1 71 ? 6.331 -1.776 -14.168 1.00 73.25 71 VAL A C 1
ATOM 512 O O . VAL A 1 71 ? 6.457 -2.953 -13.840 1.00 73.25 71 VAL A O 1
ATOM 515 N N . PRO A 1 72 ? 5.739 -0.872 -13.363 1.00 73.00 72 PRO A N 1
ATOM 516 C CA . PRO A 1 72 ? 5.119 -1.253 -12.096 1.00 73.00 72 PRO A CA 1
ATOM 517 C C . PRO A 1 72 ? 3.924 -2.184 -12.328 1.00 73.00 72 PRO A C 1
ATOM 519 O O . PRO A 1 72 ? 3.253 -2.084 -13.358 1.00 73.00 72 PRO A O 1
ATOM 522 N N . LEU A 1 73 ? 3.664 -3.069 -11.365 1.00 74.31 73 LEU A N 1
ATOM 523 C CA . LEU A 1 73 ? 2.579 -4.048 -11.448 1.00 74.31 73 LEU A CA 1
ATOM 524 C C . LEU A 1 73 ? 1.225 -3.408 -11.107 1.00 74.31 73 LEU A C 1
ATOM 526 O O . LEU A 1 73 ? 0.204 -3.738 -11.706 1.00 74.31 73 LEU A O 1
ATOM 530 N N . GLU A 1 74 ? 1.210 -2.452 -10.180 1.00 79.12 74 GLU A N 1
ATOM 531 C CA . GLU A 1 74 ? -0.008 -1.858 -9.647 1.00 79.12 74 GLU A CA 1
ATOM 532 C C . GLU A 1 74 ? -0.502 -0.689 -10.508 1.00 79.12 74 GLU A C 1
ATOM 534 O O . GLU A 1 74 ? 0.233 0.246 -10.847 1.00 79.12 74 GLU A O 1
ATOM 539 N N . SER A 1 75 ? -1.808 -0.693 -10.790 1.00 83.50 75 SER A N 1
ATOM 540 C CA . SER A 1 75 ? -2.473 0.254 -11.698 1.00 83.50 75 SER A CA 1
ATOM 541 C C . SER A 1 75 ? -2.322 1.730 -11.305 1.00 83.50 75 SER A C 1
ATOM 543 O O . SER A 1 75 ? -2.363 2.597 -12.180 1.00 83.50 75 SER A O 1
ATOM 545 N N . ASN A 1 76 ? -2.125 2.020 -10.013 1.00 87.69 76 ASN A N 1
ATOM 546 C CA . ASN A 1 76 ? -1.966 3.371 -9.472 1.00 87.69 76 ASN A CA 1
ATOM 547 C C . ASN A 1 76 ? -0.647 3.581 -8.700 1.00 87.69 76 ASN A C 1
ATOM 549 O O . ASN A 1 76 ? -0.544 4.536 -7.929 1.00 87.69 76 ASN A O 1
ATOM 553 N N . ALA A 1 77 ? 0.377 2.736 -8.902 1.00 84.12 77 ALA A N 1
ATOM 554 C CA . ALA A 1 77 ? 1.662 2.846 -8.191 1.00 84.12 77 ALA A CA 1
ATOM 555 C C . ALA A 1 77 ? 2.264 4.261 -8.280 1.00 84.12 77 ALA A C 1
ATOM 557 O O . ALA A 1 77 ? 2.693 4.853 -7.289 1.00 84.12 77 ALA A O 1
ATOM 558 N N . LYS A 1 78 ? 2.234 4.853 -9.480 1.00 83.44 78 LYS A N 1
ATOM 559 C CA . LYS A 1 78 ? 2.725 6.217 -9.713 1.00 83.44 78 LYS A CA 1
ATOM 560 C C . LYS A 1 78 ? 1.899 7.259 -8.961 1.00 83.44 78 LYS A C 1
ATOM 562 O O . LYS A 1 78 ? 2.471 8.203 -8.427 1.00 83.44 78 LYS A O 1
ATOM 567 N N . GLY A 1 79 ? 0.577 7.099 -8.908 1.00 84.56 79 GLY A N 1
ATOM 568 C CA . GLY A 1 79 ? -0.309 7.999 -8.171 1.00 84.56 79 GLY A CA 1
ATOM 569 C C . GLY A 1 79 ? -0.042 7.977 -6.668 1.00 84.56 79 GLY A C 1
ATOM 570 O O . GLY A 1 79 ? 0.065 9.039 -6.063 1.00 84.56 79 GLY A O 1
ATOM 571 N N . VAL A 1 80 ? 0.153 6.790 -6.088 1.00 85.00 80 VAL A N 1
ATOM 572 C CA . VAL A 1 80 ? 0.507 6.602 -4.668 1.00 85.00 80 VAL A CA 1
ATOM 573 C C . VAL A 1 80 ? 1.813 7.328 -4.329 1.00 85.00 80 VA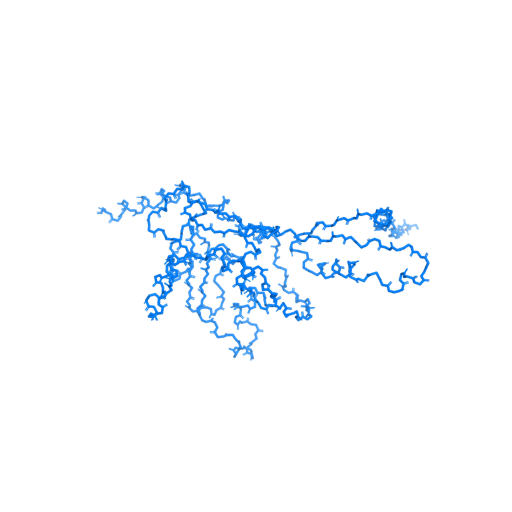L A C 1
ATOM 575 O O . VAL A 1 80 ? 1.852 8.131 -3.395 1.00 85.00 80 VAL A O 1
ATOM 578 N N . ILE A 1 81 ? 2.849 7.139 -5.153 1.00 83.25 81 ILE A N 1
ATOM 579 C CA . ILE A 1 81 ? 4.135 7.833 -5.005 1.00 83.25 81 ILE A CA 1
ATOM 580 C C . ILE A 1 81 ? 3.953 9.351 -5.091 1.00 83.25 81 ILE A C 1
ATOM 582 O O . ILE A 1 81 ? 4.462 10.073 -4.241 1.00 83.25 81 ILE A O 1
ATOM 586 N N . LEU A 1 82 ? 3.202 9.847 -6.080 1.00 81.44 82 LEU A N 1
ATOM 587 C CA . LEU A 1 82 ? 2.941 11.282 -6.257 1.00 81.44 82 LEU A CA 1
ATOM 588 C C . LEU A 1 82 ? 2.209 11.922 -5.071 1.00 81.44 82 LEU A C 1
ATOM 590 O O . LEU A 1 82 ? 2.356 13.123 -4.852 1.00 81.44 82 LEU A O 1
ATOM 594 N N . MET A 1 83 ? 1.449 11.133 -4.309 1.00 79.62 83 MET A N 1
ATOM 595 C CA . MET A 1 83 ? 0.787 11.570 -3.076 1.00 79.62 83 MET A CA 1
ATOM 596 C C . MET A 1 83 ? 1.698 11.496 -1.841 1.00 79.62 83 MET A C 1
ATOM 598 O O . MET A 1 83 ? 1.267 11.852 -0.749 1.00 79.62 83 MET A O 1
ATOM 602 N N . GLY A 1 84 ? 2.956 11.072 -2.001 1.00 80.56 84 GLY A N 1
ATOM 603 C CA . GLY A 1 84 ? 3.941 10.994 -0.921 1.00 80.56 84 GLY A CA 1
ATOM 604 C C . GLY A 1 84 ? 3.789 9.771 -0.016 1.00 80.56 84 GLY A C 1
ATOM 605 O O . GLY A 1 84 ? 4.410 9.724 1.039 1.00 80.56 84 GLY A O 1
ATOM 606 N N . LEU A 1 85 ? 2.990 8.778 -0.415 1.00 82.12 85 LEU A N 1
ATOM 607 C CA . LEU A 1 85 ? 2.796 7.537 0.336 1.00 82.12 85 LEU A CA 1
ATOM 608 C C . LEU A 1 85 ? 3.961 6.579 0.042 1.00 82.12 85 LEU A C 1
ATOM 610 O O . LEU A 1 85 ? 3.872 5.714 -0.828 1.00 82.12 85 LEU A O 1
ATOM 614 N N . MET A 1 86 ? 5.094 6.795 0.706 1.00 78.88 86 MET A N 1
ATOM 615 C CA . MET A 1 86 ? 6.345 6.069 0.467 1.00 78.88 86 MET A CA 1
ATOM 616 C C . MET A 1 86 ? 6.933 5.568 1.787 1.00 78.88 86 MET A C 1
ATOM 618 O O . MET A 1 86 ? 6.698 6.157 2.835 1.00 78.88 86 MET A O 1
ATOM 622 N N . SER A 1 87 ? 7.751 4.518 1.733 1.00 69.31 87 SER A N 1
ATOM 623 C CA . SER A 1 87 ? 8.376 3.907 2.915 1.00 69.31 87 SER A CA 1
ATOM 624 C C . SER A 1 87 ? 9.657 4.608 3.396 1.00 69.31 87 SER A C 1
ATOM 626 O O . SER A 1 87 ? 10.418 4.048 4.174 1.00 69.31 87 SER A O 1
ATOM 628 N N . GLU A 1 88 ? 9.955 5.804 2.875 1.00 72.19 88 GLU A N 1
ATOM 629 C CA . GLU A 1 88 ? 11.135 6.622 3.222 1.00 72.19 88 GLU A CA 1
ATOM 630 C C . GLU A 1 88 ? 12.501 5.890 3.190 1.00 72.19 88 GLU A C 1
ATOM 632 O O . GLU A 1 88 ? 13.487 6.335 3.781 1.00 72.19 88 GLU A O 1
ATOM 637 N N . GLY A 1 89 ? 12.597 4.801 2.419 1.00 65.81 89 GLY A N 1
ATOM 638 C CA . GLY A 1 89 ? 13.815 3.999 2.266 1.00 65.81 89 GLY A CA 1
ATOM 639 C C . GLY A 1 89 ? 13.936 2.820 3.236 1.00 65.81 89 GLY A C 1
ATOM 640 O O . GLY A 1 89 ? 14.980 2.168 3.244 1.00 65.81 89 GLY A O 1
ATOM 641 N N . GLU A 1 90 ? 12.894 2.540 4.015 1.00 63.69 90 GLU A N 1
ATOM 642 C CA . GLU A 1 90 ? 12.748 1.339 4.836 1.00 63.69 90 GLU A CA 1
ATOM 643 C C . GLU A 1 90 ? 11.850 0.319 4.116 1.00 63.69 90 GLU A C 1
ATOM 645 O O . GLU A 1 90 ? 11.015 0.660 3.276 1.00 63.69 90 GLU A O 1
ATOM 650 N N . SER A 1 91 ? 12.054 -0.964 4.386 1.00 70.88 91 SER A N 1
ATOM 651 C CA . SER A 1 91 ? 11.149 -2.036 3.960 1.00 70.88 91 SER A CA 1
ATOM 652 C C . SER A 1 91 ? 9.919 -2.101 4.868 1.00 70.88 91 SER A C 1
ATOM 654 O O . SER A 1 91 ? 9.976 -1.675 6.019 1.00 70.88 91 SER A O 1
ATOM 656 N N . TYR A 1 92 ? 8.822 -2.708 4.396 1.00 74.44 92 TYR A N 1
ATOM 657 C CA . TYR A 1 92 ? 7.615 -2.908 5.216 1.00 74.44 92 TYR A CA 1
ATOM 658 C C . TYR A 1 92 ? 7.934 -3.579 6.548 1.00 74.44 92 TYR A C 1
ATOM 660 O O . TYR A 1 92 ? 7.439 -3.155 7.584 1.00 74.44 92 TYR A O 1
ATOM 668 N N . LYS A 1 93 ? 8.820 -4.580 6.508 1.00 70.19 93 LYS A N 1
ATOM 669 C CA . LYS A 1 93 ? 9.286 -5.296 7.686 1.00 70.19 93 LYS A CA 1
ATOM 670 C C . LYS A 1 93 ? 10.061 -4.389 8.634 1.00 70.19 93 LYS A C 1
ATOM 672 O O . LYS A 1 93 ? 9.790 -4.423 9.814 1.00 70.19 93 LYS A O 1
ATOM 677 N N . GLU A 1 94 ? 10.957 -3.532 8.154 1.00 74.62 94 GLU A N 1
ATOM 678 C CA . GLU A 1 94 ? 11.646 -2.559 9.022 1.00 74.62 94 GLU A CA 1
ATOM 679 C C . GLU A 1 94 ? 10.701 -1.534 9.649 1.00 74.62 94 GLU A C 1
ATOM 681 O O . GLU A 1 94 ? 10.931 -1.120 10.780 1.00 74.62 94 GLU A O 1
ATOM 686 N N . MET A 1 95 ? 9.633 -1.154 8.945 1.00 74.81 95 MET A N 1
ATOM 687 C CA . MET A 1 95 ? 8.638 -0.219 9.473 1.00 74.81 95 MET A CA 1
ATOM 688 C C . MET A 1 95 ? 7.770 -0.831 10.586 1.00 74.81 95 MET A C 1
ATOM 690 O O . MET A 1 95 ? 7.194 -0.083 11.375 1.00 74.81 95 MET A O 1
ATOM 694 N N . VAL A 1 96 ? 7.659 -2.166 10.651 1.00 74.25 96 VAL A N 1
ATOM 695 C CA . VAL A 1 96 ? 6.794 -2.880 11.613 1.00 74.25 96 VAL A CA 1
ATOM 696 C C . VAL A 1 96 ? 7.545 -3.785 12.600 1.00 74.25 96 VAL A C 1
ATOM 698 O O . VAL A 1 96 ? 7.003 -4.099 13.656 1.00 74.25 96 VAL A O 1
ATOM 701 N N . ASP A 1 97 ? 8.777 -4.203 12.299 1.00 67.38 97 ASP A N 1
ATOM 702 C CA . ASP A 1 97 ? 9.601 -5.054 13.160 1.00 67.38 97 ASP A CA 1
ATOM 703 C C . ASP A 1 97 ? 10.181 -4.218 14.303 1.00 67.38 97 ASP A C 1
ATOM 705 O O . ASP A 1 97 ? 11.195 -3.534 14.167 1.00 67.38 97 ASP A O 1
ATOM 709 N N . ILE A 1 98 ? 9.588 -4.376 15.483 1.00 55.41 98 ILE A N 1
ATOM 710 C CA . ILE A 1 98 ? 10.091 -3.796 16.737 1.00 55.41 98 ILE A CA 1
ATOM 711 C C . ILE A 1 98 ? 11.249 -4.621 17.327 1.00 55.41 98 ILE A C 1
ATOM 713 O O . ILE A 1 98 ? 11.967 -4.185 18.231 1.00 55.41 98 ILE A O 1
ATOM 717 N N . ALA A 1 99 ? 11.467 -5.838 16.825 1.00 48.91 99 ALA A N 1
ATOM 718 C CA . ALA A 1 99 ? 12.248 -6.852 17.518 1.00 48.91 99 ALA A CA 1
ATOM 719 C C . ALA A 1 99 ? 13.361 -7.476 16.663 1.00 48.91 99 ALA A C 1
ATOM 721 O O . ALA A 1 99 ? 13.279 -8.649 16.318 1.00 48.91 99 ALA A O 1
ATOM 722 N N . LYS A 1 100 ? 14.466 -6.748 16.425 1.00 44.53 100 LYS A N 1
ATOM 723 C CA . LYS A 1 100 ? 15.785 -7.367 16.139 1.00 44.53 100 LYS A CA 1
ATOM 724 C C . LYS A 1 100 ? 16.982 -6.659 16.800 1.00 44.53 100 LYS A C 1
ATOM 726 O O . LYS A 1 100 ? 18.005 -6.430 16.173 1.00 44.53 100 LYS A O 1
ATOM 731 N N . SER A 1 101 ? 16.869 -6.350 18.091 1.00 38.69 101 SER A N 1
ATOM 732 C CA . SER A 1 101 ? 17.908 -6.570 19.124 1.00 38.69 101 SER A CA 1
ATOM 733 C C . SER A 1 101 ? 17.401 -6.014 20.458 1.00 38.69 101 SER A C 1
ATOM 735 O O . SER A 1 101 ? 16.712 -4.993 20.489 1.00 38.69 101 SER A O 1
ATOM 737 N N . LYS A 1 102 ? 17.691 -6.687 21.580 1.00 43.28 102 LYS A N 1
ATOM 738 C CA . LYS A 1 102 ? 17.242 -6.239 22.912 1.00 43.28 102 LYS A CA 1
ATOM 739 C C . LYS A 1 102 ? 17.782 -4.842 23.266 1.00 43.28 102 LYS A C 1
ATOM 741 O O . LYS A 1 102 ? 17.109 -4.131 24.005 1.00 43.28 102 LYS A O 1
ATOM 746 N N . GLU A 1 103 ? 18.902 -4.416 22.675 1.00 46.94 103 GLU A N 1
ATOM 747 C CA . GLU A 1 103 ? 19.434 -3.051 22.774 1.00 46.94 103 GLU A CA 1
ATOM 748 C C . GLU A 1 103 ? 18.702 -2.000 21.901 1.00 46.94 103 GLU A C 1
ATOM 750 O O . GLU A 1 103 ? 18.784 -0.810 22.198 1.00 46.94 103 GLU A O 1
ATOM 755 N N . GLN A 1 104 ? 17.953 -2.388 20.856 1.00 43.84 104 GLN A N 1
ATOM 756 C CA . GLN A 1 104 ? 17.238 -1.467 19.942 1.00 43.84 104 GLN A CA 1
ATOM 757 C C . GLN A 1 104 ? 15.734 -1.323 20.217 1.00 43.84 104 GLN A C 1
ATOM 759 O O . GLN A 1 104 ? 15.042 -0.638 19.465 1.00 43.84 104 GLN A O 1
ATOM 764 N N . ARG A 1 105 ? 15.231 -1.867 21.335 1.00 45.88 105 ARG A N 1
ATOM 765 C CA . ARG A 1 105 ? 13.847 -1.654 21.814 1.00 45.88 105 ARG A CA 1
ATOM 766 C C . ARG A 1 105 ? 13.439 -0.180 21.943 1.00 45.88 105 ARG A C 1
ATOM 768 O O . ARG A 1 105 ? 12.255 0.111 22.018 1.00 45.88 105 ARG A O 1
ATOM 775 N N . ALA A 1 106 ? 14.398 0.742 21.964 1.00 44.25 106 ALA A N 1
ATOM 776 C CA . ALA A 1 106 ? 14.149 2.174 22.077 1.00 44.25 106 ALA A CA 1
ATOM 777 C C . ALA A 1 106 ? 13.894 2.896 20.735 1.00 44.25 106 ALA A C 1
ATOM 779 O O . ALA A 1 106 ? 13.734 4.114 20.758 1.00 44.25 106 ALA A O 1
ATOM 780 N N . LYS A 1 107 ? 13.911 2.214 19.571 1.00 42.94 107 LYS A N 1
ATOM 781 C CA . LYS A 1 107 ? 13.875 2.901 18.259 1.00 42.94 107 LYS A CA 1
ATOM 782 C C . LYS A 1 107 ? 12.646 2.709 17.369 1.00 42.94 107 LYS A C 1
ATOM 784 O O . LYS A 1 107 ? 12.503 3.515 16.456 1.00 42.94 107 LYS A O 1
ATOM 789 N N . SER A 1 108 ? 11.738 1.772 17.633 1.00 53.19 108 SER A N 1
ATOM 790 C CA . SER A 1 108 ? 10.433 1.761 16.951 1.00 53.19 108 SER A CA 1
ATOM 791 C C . SER A 1 108 ? 9.301 1.541 17.954 1.00 53.19 108 SER A C 1
ATOM 793 O O . SER A 1 108 ? 9.093 0.441 18.459 1.00 53.19 108 SER A O 1
ATOM 795 N N . ASP A 1 109 ? 8.578 2.618 18.238 1.00 64.88 109 ASP A N 1
ATOM 796 C CA . ASP A 1 109 ? 7.473 2.698 19.204 1.00 64.88 109 ASP A CA 1
ATOM 797 C C . ASP A 1 109 ? 6.103 2.439 18.540 1.00 64.88 109 ASP A C 1
ATOM 799 O O . ASP A 1 109 ? 5.064 2.948 18.955 1.00 64.88 109 ASP A O 1
ATOM 803 N N . VAL A 1 110 ? 6.087 1.700 17.425 1.00 73.19 110 VAL A N 1
ATOM 804 C CA . VAL A 1 110 ? 4.861 1.481 16.648 1.00 73.19 110 VAL A CA 1
ATOM 805 C C . VAL A 1 110 ? 4.004 0.444 17.360 1.00 73.19 110 VAL A C 1
ATOM 807 O O . VAL A 1 110 ? 4.194 -0.750 17.192 1.00 73.19 110 VAL A O 1
ATOM 810 N N . LYS A 1 111 ? 3.049 0.890 18.176 1.00 86.06 111 LYS A N 1
ATOM 811 C CA . LYS A 1 111 ? 2.125 -0.012 18.885 1.00 86.06 111 LYS A CA 1
ATOM 812 C C . LYS A 1 111 ? 0.834 -0.305 18.141 1.00 86.06 111 LYS A C 1
ATOM 814 O O . LYS A 1 111 ? 0.161 -1.283 18.454 1.00 86.06 111 LYS A O 1
ATOM 819 N N . VAL A 1 112 ? 0.503 0.517 17.151 1.00 91.12 112 VAL A N 1
ATOM 820 C CA . VAL A 1 112 ? -0.720 0.387 16.359 1.00 91.12 112 VAL A CA 1
ATOM 821 C C . VAL A 1 112 ? -0.350 0.239 14.892 1.00 91.12 112 VAL A C 1
ATOM 823 O O . VAL A 1 112 ? 0.295 1.121 14.328 1.00 91.12 112 VAL A O 1
ATOM 826 N N . LEU A 1 113 ? -0.787 -0.855 14.272 1.00 92.25 113 LEU A N 1
ATOM 827 C CA . LEU A 1 113 ? -0.710 -1.050 12.829 1.00 92.25 113 LEU A CA 1
ATOM 828 C C . LEU A 1 113 ? -2.091 -0.809 12.224 1.00 92.25 113 LEU A C 1
ATOM 830 O O . LEU A 1 113 ? -3.040 -1.521 12.541 1.00 92.25 113 LEU A O 1
ATOM 834 N N . TYR A 1 114 ? -2.193 0.178 11.334 1.00 94.81 114 TYR A N 1
ATOM 835 C CA . TYR A 1 114 ? -3.383 0.395 10.518 1.00 94.81 114 TYR A CA 1
ATOM 836 C C . TYR A 1 114 ? -3.100 -0.034 9.072 1.00 94.81 114 TYR A C 1
ATOM 838 O O . TYR A 1 114 ? -2.537 0.722 8.282 1.00 94.81 114 TYR A O 1
ATOM 846 N N . ALA A 1 115 ? -3.466 -1.273 8.747 1.00 93.62 115 ALA A N 1
ATOM 847 C CA . ALA A 1 115 ? -3.306 -1.874 7.429 1.00 93.62 115 ALA A CA 1
ATOM 848 C C . ALA A 1 115 ? -4.502 -1.538 6.523 1.00 93.62 115 ALA A C 1
ATOM 850 O O . ALA A 1 115 ? -5.654 -1.649 6.942 1.00 93.62 115 ALA A O 1
ATOM 851 N N . ILE A 1 116 ? -4.237 -1.126 5.280 1.00 93.62 116 ILE A N 1
ATOM 852 C CA . ILE A 1 116 ? -5.269 -0.691 4.331 1.00 93.62 116 ILE A CA 1
ATOM 853 C C . ILE A 1 116 ? -5.064 -1.368 2.981 1.00 93.62 116 ILE A C 1
ATOM 855 O O . ILE A 1 116 ? -4.005 -1.217 2.374 1.00 93.62 116 ILE A O 1
ATOM 859 N N . GLY A 1 117 ? -6.114 -2.027 2.493 1.00 89.00 117 GLY A N 1
ATOM 860 C CA . GLY A 1 117 ? -6.102 -2.768 1.237 1.00 89.00 117 GLY A CA 1
ATOM 861 C C . GLY A 1 117 ? -5.197 -3.997 1.286 1.00 89.00 117 GLY A C 1
ATOM 862 O O . GLY A 1 117 ? -4.850 -4.494 2.359 1.00 89.00 117 GLY A O 1
ATOM 863 N N . GLU A 1 118 ? -4.819 -4.472 0.103 1.00 82.25 118 GLU A N 1
ATOM 864 C CA . GLU A 1 118 ? -3.898 -5.595 -0.050 1.00 82.25 118 GLU A CA 1
ATOM 865 C C . GLU A 1 118 ? -2.463 -5.132 0.201 1.00 82.25 118 GLU A C 1
ATOM 867 O O . GLU A 1 118 ? -1.934 -4.259 -0.493 1.00 82.25 118 GLU A O 1
ATOM 872 N N . ILE A 1 119 ? -1.836 -5.723 1.212 1.00 83.62 119 ILE A N 1
ATOM 873 C CA . ILE A 1 119 ? -0.451 -5.463 1.593 1.00 83.62 119 ILE A CA 1
ATOM 874 C C . ILE A 1 119 ? 0.294 -6.795 1.704 1.00 83.62 119 ILE A C 1
ATOM 876 O O . ILE A 1 119 ? -0.334 -7.805 2.018 1.00 83.62 119 ILE A O 1
ATOM 880 N N . PRO A 1 120 ? 1.624 -6.824 1.496 1.00 79.44 120 PRO A N 1
ATOM 881 C CA . PRO A 1 120 ? 2.412 -8.056 1.537 1.00 79.44 120 PRO A CA 1
ATOM 882 C C . PRO A 1 120 ? 2.698 -8.498 2.987 1.00 79.44 120 PRO A C 1
ATOM 884 O O . PRO A 1 120 ? 3.849 -8.665 3.385 1.00 79.44 120 PRO A O 1
ATOM 887 N N . LEU A 1 121 ? 1.646 -8.615 3.802 1.00 83.25 121 LEU A N 1
ATOM 888 C CA . LEU A 1 121 ? 1.666 -9.102 5.179 1.00 83.25 121 LEU A CA 1
ATOM 889 C C . LEU A 1 121 ? 0.460 -10.018 5.395 1.00 83.25 121 LEU A C 1
ATOM 891 O O . LEU A 1 121 ? -0.683 -9.570 5.363 1.00 83.25 121 LEU A O 1
ATOM 895 N N . ASN A 1 122 ? 0.724 -11.287 5.686 1.00 84.94 122 ASN A N 1
ATOM 896 C CA . ASN A 1 122 ? -0.294 -12.283 6.031 1.00 84.94 122 ASN A CA 1
ATOM 897 C C . ASN A 1 122 ? -0.471 -12.477 7.545 1.00 84.94 122 ASN A C 1
ATOM 899 O O . ASN A 1 122 ? -1.480 -13.013 8.003 1.00 84.94 122 ASN A O 1
ATOM 903 N N . ARG A 1 123 ? 0.498 -12.032 8.350 1.00 86.62 123 ARG A N 1
ATOM 904 C CA . ARG A 1 123 ? 0.504 -12.206 9.804 1.00 86.62 123 ARG A CA 1
ATOM 905 C C . ARG A 1 123 ? 0.776 -10.898 10.527 1.00 86.62 123 ARG A C 1
ATOM 907 O O . ARG A 1 123 ? 1.596 -10.094 10.083 1.00 86.62 123 ARG A O 1
ATOM 914 N N . ARG A 1 124 ? 0.113 -10.716 11.672 1.00 88.50 124 ARG A N 1
ATOM 915 C CA . ARG A 1 124 ? 0.371 -9.606 12.593 1.00 88.50 124 ARG A CA 1
ATOM 916 C C . ARG A 1 124 ? 1.842 -9.631 13.044 1.00 88.50 124 ARG A C 1
ATOM 918 O O . ARG A 1 124 ? 2.263 -10.644 13.607 1.00 88.50 124 ARG A O 1
ATOM 925 N N . PRO A 1 125 ? 2.613 -8.549 12.824 1.00 86.25 125 PRO A N 1
ATOM 926 C CA . PRO A 1 125 ? 3.991 -8.462 13.296 1.00 86.25 125 PRO A CA 1
ATOM 927 C C . PRO A 1 125 ? 4.087 -8.491 14.825 1.00 86.25 125 PRO A C 1
ATOM 929 O O . PRO A 1 125 ? 3.212 -7.976 15.529 1.00 86.25 125 PRO A O 1
ATOM 932 N N . ASP A 1 126 ? 5.176 -9.060 15.340 1.00 81.88 126 ASP A N 1
ATOM 933 C CA . ASP A 1 126 ? 5.427 -9.121 16.778 1.00 81.88 126 ASP A CA 1
ATOM 934 C C . ASP A 1 126 ? 5.617 -7.714 17.370 1.00 81.88 126 ASP A C 1
ATOM 936 O O . ASP A 1 126 ? 6.361 -6.885 16.845 1.00 81.88 126 ASP A O 1
ATOM 940 N N . GLY A 1 127 ? 4.980 -7.459 18.515 1.00 80.38 127 GLY A N 1
ATOM 941 C CA . GLY A 1 127 ? 5.092 -6.191 19.248 1.00 80.38 127 GLY A CA 1
ATOM 942 C C . GLY A 1 127 ? 4.073 -5.114 18.858 1.00 80.38 127 GLY A C 1
ATOM 943 O O . GLY A 1 127 ? 4.007 -4.090 19.544 1.00 80.38 127 GLY A O 1
ATOM 944 N N . ILE A 1 128 ? 3.260 -5.360 17.826 1.00 87.19 128 ILE A N 1
ATOM 945 C CA . ILE A 1 128 ? 2.044 -4.587 17.558 1.00 87.19 128 ILE A CA 1
ATOM 946 C C . ILE A 1 128 ? 1.007 -4.932 18.628 1.00 87.19 128 ILE A C 1
ATOM 948 O O . ILE A 1 128 ? 0.612 -6.093 18.744 1.00 87.19 128 ILE A O 1
ATOM 952 N N . ASP A 1 129 ? 0.536 -3.929 19.368 1.00 89.88 129 ASP A N 1
ATOM 953 C CA . ASP A 1 129 ? -0.452 -4.063 20.449 1.00 89.88 129 ASP A CA 1
ATOM 954 C C . ASP A 1 129 ? -1.894 -3.908 19.937 1.00 89.88 129 ASP A C 1
ATOM 956 O O . ASP A 1 129 ? -2.793 -4.557 20.466 1.00 89.88 129 ASP A O 1
ATOM 960 N N . PHE A 1 130 ? -2.103 -3.154 18.850 1.00 94.06 130 PHE A N 1
ATOM 961 C CA . PHE A 1 130 ? -3.397 -3.036 18.169 1.00 94.06 130 PHE A CA 1
ATOM 962 C C . PHE A 1 130 ? -3.263 -3.112 16.646 1.00 94.06 130 PHE A C 1
ATOM 964 O O . PHE A 1 130 ? -2.441 -2.418 16.047 1.00 94.06 130 PHE A O 1
ATOM 971 N N . LEU A 1 131 ? -4.106 -3.920 16.011 1.00 95.06 131 LEU A N 1
ATOM 972 C CA . LEU A 1 131 ? -4.187 -4.101 14.567 1.00 95.06 131 LEU A CA 1
ATOM 973 C C . LEU A 1 131 ? -5.566 -3.665 14.059 1.00 95.06 131 LEU A C 1
ATOM 975 O O . LEU A 1 131 ? -6.588 -4.252 14.407 1.00 95.06 131 LEU A O 1
ATOM 979 N N . ILE A 1 132 ? -5.579 -2.655 13.194 1.00 97.06 132 ILE A N 1
ATOM 980 C CA . ILE A 1 132 ? -6.760 -2.201 12.458 1.00 97.06 132 ILE A CA 1
ATOM 981 C C . ILE A 1 132 ? -6.565 -2.591 10.996 1.00 97.06 132 ILE A C 1
ATOM 983 O O . ILE A 1 132 ? -5.533 -2.264 10.408 1.00 97.06 132 ILE A O 1
ATOM 987 N N . VAL A 1 133 ? -7.548 -3.258 10.395 1.00 96.50 133 VAL A N 1
ATOM 988 C CA . VAL A 1 133 ? -7.510 -3.646 8.980 1.00 96.50 133 VAL A CA 1
ATOM 989 C C . VAL A 1 133 ? -8.694 -3.036 8.244 1.00 96.50 133 VAL A C 1
ATOM 991 O O . VAL A 1 133 ? -9.846 -3.305 8.568 1.00 96.50 133 VAL A O 1
ATOM 994 N N . GLN A 1 134 ? -8.415 -2.217 7.232 1.00 96.25 134 GLN A N 1
ATOM 995 C CA . GLN A 1 134 ? -9.413 -1.682 6.311 1.00 96.25 134 GLN A CA 1
ATOM 996 C C . GLN A 1 134 ? -9.290 -2.389 4.967 1.00 96.25 134 GLN A C 1
ATOM 998 O O . GLN A 1 134 ? -8.399 -2.064 4.180 1.00 96.25 134 GLN A O 1
ATOM 1003 N N . ASN A 1 135 ? -10.177 -3.342 4.693 1.00 93.00 135 ASN A N 1
ATOM 1004 C CA . ASN A 1 135 ? -10.150 -4.094 3.445 1.00 93.00 135 ASN A CA 1
ATOM 1005 C C . ASN A 1 135 ? -11.562 -4.444 2.949 1.00 93.00 135 ASN A C 1
ATOM 1007 O O . ASN A 1 135 ? -12.542 -4.367 3.691 1.00 93.00 135 ASN A O 1
ATOM 1011 N N . SER A 1 136 ? -11.649 -4.796 1.668 1.00 90.12 136 SER A N 1
ATOM 1012 C CA . SER A 1 136 ? -12.879 -5.210 0.984 1.00 90.12 136 SER A CA 1
ATOM 1013 C C . SER A 1 136 ? -13.192 -6.699 1.137 1.00 90.12 136 SER A C 1
ATOM 1015 O O . SER A 1 136 ? -14.328 -7.119 0.921 1.00 90.12 136 SER A O 1
ATOM 1017 N N . HIS A 1 137 ? -12.202 -7.489 1.558 1.00 85.75 137 HIS A N 1
ATOM 1018 C CA . HIS A 1 137 ? -12.313 -8.925 1.781 1.00 85.75 137 HIS A CA 1
ATOM 1019 C C . HIS A 1 137 ? -11.609 -9.323 3.084 1.00 85.75 137 HIS A C 1
ATOM 1021 O O . HIS A 1 137 ? -10.707 -8.62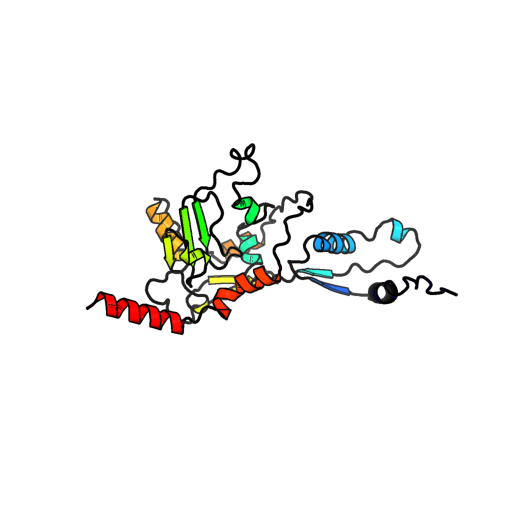8 3.558 1.00 85.75 137 HIS A O 1
ATOM 1027 N N . MET A 1 138 ? -12.021 -10.453 3.663 1.00 86.31 138 MET A N 1
ATOM 1028 C CA . MET A 1 138 ? -11.380 -11.019 4.848 1.00 86.31 138 MET A CA 1
ATOM 1029 C C . MET A 1 138 ? -10.083 -11.730 4.445 1.00 86.31 138 MET A C 1
ATOM 1031 O O . MET A 1 138 ? -10.113 -12.851 3.946 1.00 86.31 138 MET A O 1
ATOM 1035 N N . THR A 1 139 ? -8.946 -11.067 4.639 1.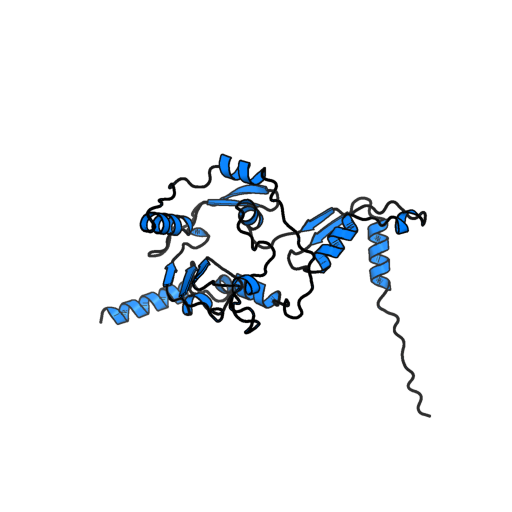00 87.56 139 THR A N 1
ATOM 1036 C CA . THR A 1 139 ? -7.611 -11.649 4.434 1.00 87.56 139 THR A CA 1
ATOM 1037 C C . THR A 1 139 ? -7.104 -12.329 5.703 1.00 87.56 139 THR A C 1
ATOM 1039 O O . THR A 1 139 ? -7.620 -12.093 6.794 1.00 87.56 139 THR A O 1
ATOM 1042 N N . GLU A 1 140 ? -6.040 -13.124 5.595 1.00 89.81 140 GLU A N 1
ATOM 1043 C CA . GLU A 1 140 ? -5.378 -13.753 6.749 1.00 89.81 140 GLU A CA 1
ATOM 1044 C C . GLU A 1 140 ? -4.995 -12.719 7.820 1.00 89.81 140 GLU A C 1
ATOM 1046 O O . GLU A 1 140 ? -5.229 -12.934 9.011 1.00 89.81 140 GLU A O 1
ATOM 1051 N N . LEU A 1 141 ? -4.507 -11.545 7.408 1.00 90.75 141 LEU A N 1
ATOM 1052 C CA . LEU A 1 141 ? -4.218 -10.444 8.324 1.00 90.75 141 LEU A CA 1
ATOM 1053 C C . LEU A 1 141 ? -5.495 -9.853 8.944 1.00 90.75 141 LEU A C 1
ATOM 1055 O O . LEU A 1 141 ? -5.504 -9.543 10.133 1.00 90.75 141 LEU A O 1
ATOM 1059 N N . ALA A 1 142 ? -6.578 -9.723 8.169 1.00 92.44 142 ALA A N 1
ATOM 1060 C CA . ALA A 1 142 ? -7.865 -9.235 8.668 1.00 92.44 142 ALA A CA 1
ATOM 1061 C C . ALA A 1 142 ? -8.466 -10.161 9.737 1.00 92.44 142 ALA A C 1
ATOM 1063 O O . ALA A 1 142 ? -9.031 -9.667 10.709 1.00 92.44 142 ALA A O 1
ATOM 1064 N N . THR A 1 143 ? -8.275 -11.483 9.625 1.00 93.12 143 THR A N 1
ATOM 1065 C CA . THR A 1 143 ? -8.739 -12.439 10.656 1.00 93.12 143 THR A CA 1
ATOM 1066 C C . THR A 1 143 ? -8.032 -12.277 12.005 1.00 93.12 143 THR A C 1
ATOM 1068 O O . THR A 1 143 ? -8.545 -12.723 13.027 1.00 93.12 143 THR A O 1
ATOM 1071 N N . GLN A 1 144 ? -6.864 -11.628 12.019 1.00 94.56 144 GLN A N 1
ATOM 1072 C CA . GLN A 1 144 ? -6.066 -11.353 13.217 1.00 94.56 144 GLN A CA 1
ATOM 1073 C C . GLN A 1 144 ? -6.290 -9.932 13.767 1.00 94.56 144 GLN A C 1
ATOM 1075 O O . GLN A 1 144 ? -5.632 -9.544 14.737 1.00 94.56 144 GLN A O 1
ATOM 1080 N N . ALA A 1 145 ? -7.143 -9.128 13.123 1.00 96.06 145 ALA A N 1
ATOM 1081 C CA . ALA A 1 145 ? -7.337 -7.725 13.460 1.00 96.06 145 ALA A CA 1
ATOM 1082 C C . ALA A 1 145 ? -8.203 -7.538 14.710 1.00 96.06 145 ALA A C 1
ATOM 1084 O O . ALA A 1 145 ? -9.194 -8.237 14.907 1.00 96.06 145 ALA A O 1
ATOM 1085 N N . ASP A 1 146 ? -7.866 -6.529 15.512 1.00 97.69 146 ASP A N 1
ATOM 1086 C CA . ASP A 1 146 ? -8.698 -6.090 16.634 1.00 97.69 146 ASP A CA 1
ATOM 1087 C C . ASP A 1 146 ? -9.923 -5.308 16.130 1.00 97.69 146 ASP A C 1
ATOM 1089 O O . ASP A 1 146 ? -10.997 -5.355 16.725 1.00 97.69 146 ASP A O 1
ATOM 1093 N N . ILE A 1 147 ? -9.766 -4.583 15.015 1.00 96.44 147 ILE A N 1
ATOM 1094 C CA . ILE A 1 147 ? -10.841 -3.848 14.341 1.00 96.44 147 ILE A CA 1
ATOM 1095 C C . ILE A 1 147 ? -10.745 -4.084 12.836 1.00 96.44 147 ILE A C 1
ATOM 1097 O O . ILE A 1 147 ? -9.703 -3.840 12.225 1.00 96.44 147 ILE A O 1
ATOM 1101 N N . VAL A 1 148 ? -11.865 -4.471 12.226 1.00 95.69 148 VAL A N 1
ATOM 1102 C CA . VAL A 1 148 ? -12.021 -4.526 10.770 1.00 95.69 148 VAL A CA 1
ATOM 1103 C C . VAL A 1 148 ? -12.929 -3.385 10.314 1.00 95.69 148 VAL A C 1
ATOM 1105 O O . VAL A 1 148 ? -14.023 -3.205 10.845 1.00 95.69 148 VAL A O 1
ATOM 1108 N N . LEU A 1 149 ? -12.475 -2.613 9.326 1.00 96.00 149 LEU A N 1
ATOM 1109 C CA . LEU A 1 149 ? -13.222 -1.525 8.694 1.00 96.00 149 LEU A CA 1
ATOM 1110 C C . LEU A 1 149 ? -13.563 -1.920 7.245 1.00 96.00 149 LEU A C 1
ATOM 1112 O O . LEU A 1 149 ? -12.690 -1.837 6.378 1.00 96.00 149 LEU A O 1
ATOM 1116 N N . PRO A 1 150 ? -14.806 -2.352 6.958 1.00 94.19 150 PRO A N 1
ATOM 1117 C CA . PRO A 1 150 ? -15.187 -2.818 5.627 1.00 94.19 150 PRO A CA 1
ATOM 1118 C C . PRO A 1 150 ? -15.077 -1.706 4.583 1.00 94.19 150 PRO A C 1
ATOM 1120 O O . PRO A 1 150 ? -15.757 -0.677 4.681 1.00 94.19 150 PRO A O 1
ATOM 1123 N N . SER A 1 151 ? -14.240 -1.919 3.569 1.00 94.56 151 SER A N 1
ATOM 1124 C CA . SER A 1 151 ? -14.090 -0.986 2.454 1.00 94.56 151 SER A CA 1
ATOM 1125 C C . SER A 1 151 ? -14.726 -1.491 1.165 1.00 94.56 151 SER A C 1
ATOM 1127 O O . SER A 1 151 ? -14.855 -2.690 0.951 1.00 94.56 151 SER A O 1
ATOM 1129 N N . THR A 1 152 ? -15.077 -0.579 0.266 1.00 93.38 152 THR A N 1
ATOM 1130 C CA . THR A 1 152 ? -15.552 -0.919 -1.081 1.00 93.38 152 THR A CA 1
ATOM 1131 C C . THR A 1 152 ? -14.506 -1.673 -1.901 1.00 93.38 152 THR A C 1
ATOM 1133 O O . THR A 1 152 ? -13.314 -1.363 -1.854 1.00 93.38 152 THR A O 1
ATOM 1136 N N . ALA A 1 153 ? -14.962 -2.621 -2.718 1.00 88.69 153 ALA A N 1
ATOM 1137 C CA . ALA A 1 153 ? -14.138 -3.269 -3.734 1.00 88.69 153 ALA A CA 1
ATOM 1138 C C . ALA A 1 153 ? -13.858 -2.330 -4.929 1.00 88.69 153 ALA A C 1
ATOM 1140 O O . ALA A 1 153 ? -14.430 -1.239 -5.061 1.00 88.69 153 ALA A O 1
ATOM 1141 N N . THR A 1 154 ? -12.989 -2.762 -5.850 1.00 83.62 154 THR A N 1
ATOM 1142 C CA . THR A 1 154 ? -12.527 -1.947 -6.990 1.00 83.62 154 THR A CA 1
ATOM 1143 C C . THR A 1 154 ? -13.669 -1.378 -7.838 1.00 83.62 154 THR A C 1
ATOM 1145 O O . THR A 1 154 ? -13.633 -0.203 -8.186 1.00 83.62 154 THR A O 1
ATOM 1148 N N . PHE A 1 155 ? -14.699 -2.175 -8.141 1.00 88.38 155 PHE A N 1
ATOM 1149 C CA . PHE A 1 155 ? -15.826 -1.753 -8.989 1.00 88.38 155 PHE A CA 1
ATOM 1150 C C . PHE A 1 155 ? -16.944 -1.013 -8.241 1.00 88.38 155 PHE A C 1
ATOM 1152 O O . PHE A 1 155 ? -17.862 -0.484 -8.867 1.00 88.38 155 PHE A O 1
ATOM 1159 N N . GLU A 1 156 ? -16.854 -0.950 -6.915 1.00 90.38 156 GLU A N 1
ATOM 1160 C CA . GLU A 1 156 ? -17.784 -0.227 -6.036 1.00 90.38 156 GLU A CA 1
ATOM 1161 C C . GLU A 1 156 ? -17.298 1.191 -5.721 1.00 90.38 156 GLU A C 1
ATOM 1163 O O . GLU A 1 156 ? -18.021 1.998 -5.138 1.00 90.38 156 GLU A O 1
ATOM 1168 N N . SER A 1 157 ? -16.056 1.491 -6.102 1.00 88.50 157 SER A N 1
ATOM 1169 C CA . SER A 1 157 ? -15.369 2.737 -5.791 1.00 88.50 157 SER A CA 1
ATOM 1170 C C . SER A 1 157 ? -15.228 3.606 -7.033 1.00 88.50 157 SER A C 1
ATOM 1172 O O . SER A 1 157 ? -15.033 3.111 -8.141 1.00 88.50 157 SER A O 1
ATOM 1174 N N . GLU A 1 158 ? -15.242 4.920 -6.838 1.00 89.94 158 GLU A N 1
ATOM 1175 C CA . GLU A 1 158 ? -14.886 5.893 -7.868 1.00 89.94 158 GLU A CA 1
ATOM 1176 C C . GLU A 1 158 ? -13.678 6.733 -7.446 1.00 89.94 158 GLU A C 1
ATOM 1178 O O . GLU A 1 158 ? -13.380 6.890 -6.258 1.00 89.94 158 GLU A O 1
ATOM 1183 N N . GLY A 1 159 ? -12.968 7.286 -8.426 1.00 88.69 159 GLY A N 1
ATOM 1184 C CA . GLY A 1 159 ? -11.804 8.120 -8.167 1.00 88.69 159 GLY A CA 1
ATOM 1185 C C . GLY A 1 159 ? -10.928 8.325 -9.391 1.00 88.69 159 GLY A C 1
ATOM 1186 O O . GLY A 1 159 ? -11.384 8.269 -10.533 1.00 88.69 159 GLY A O 1
ATOM 1187 N N . THR A 1 160 ? -9.648 8.578 -9.145 1.00 88.69 160 THR A N 1
ATOM 1188 C CA . THR A 1 160 ? -8.654 8.785 -10.195 1.00 88.69 160 THR A CA 1
ATOM 1189 C C . THR A 1 160 ? -7.440 7.896 -9.982 1.00 88.69 160 THR A C 1
ATOM 1191 O O . THR A 1 160 ? -6.999 7.666 -8.856 1.00 88.69 160 THR A O 1
ATOM 1194 N N . ILE A 1 161 ? -6.885 7.412 -11.089 1.00 90.12 161 ILE A N 1
ATOM 1195 C CA . ILE A 1 161 ? -5.602 6.712 -11.120 1.00 90.12 161 ILE A CA 1
ATOM 1196 C C . ILE A 1 161 ? -4.639 7.461 -12.034 1.00 90.12 161 ILE A C 1
ATOM 1198 O O . ILE A 1 161 ? -5.050 8.092 -13.010 1.00 90.12 161 ILE A O 1
ATOM 1202 N N . VAL A 1 162 ? -3.349 7.384 -11.728 1.00 87.81 162 VAL A N 1
ATOM 1203 C CA . VAL A 1 162 ? -2.284 7.899 -12.586 1.00 87.81 162 VAL A CA 1
ATOM 1204 C C . VAL A 1 162 ? -1.571 6.713 -13.216 1.00 87.81 162 VAL A C 1
ATOM 1206 O O . VAL A 1 162 ? -0.889 5.960 -12.523 1.00 87.81 162 VAL A O 1
ATOM 1209 N N . ASP A 1 163 ? -1.714 6.562 -14.534 1.00 84.81 163 ASP A N 1
ATOM 1210 C CA . ASP A 1 163 ? -1.068 5.467 -15.257 1.00 84.81 163 ASP A CA 1
ATOM 1211 C C . ASP A 1 163 ? 0.460 5.647 -15.360 1.00 84.81 163 ASP A C 1
ATOM 1213 O O . ASP A 1 163 ? 1.030 6.683 -14.999 1.00 84.81 163 ASP A O 1
ATOM 1217 N N . TYR A 1 164 ? 1.150 4.640 -15.898 1.00 77.75 164 TYR A N 1
ATOM 1218 C CA . TYR A 1 164 ? 2.607 4.662 -16.074 1.00 77.75 164 TYR A CA 1
ATOM 1219 C C . TYR A 1 164 ? 3.092 5.850 -16.931 1.00 77.75 164 TYR A C 1
ATOM 1221 O O . TYR A 1 164 ? 4.159 6.420 -16.669 1.00 77.75 164 TYR A O 1
ATOM 1229 N N . LEU A 1 165 ? 2.272 6.324 -17.877 1.00 80.75 165 LEU A N 1
ATOM 1230 C CA . LEU A 1 165 ? 2.544 7.506 -18.703 1.00 80.75 165 LEU A CA 1
ATOM 1231 C C . LEU A 1 165 ? 2.294 8.827 -17.958 1.00 80.75 165 LEU A C 1
ATOM 1233 O O . LEU A 1 165 ? 2.621 9.893 -18.474 1.00 80.75 165 LEU A O 1
ATOM 1237 N N . GLY A 1 166 ? 1.783 8.785 -16.724 1.00 81.31 166 GLY A N 1
ATOM 1238 C CA . GLY A 1 166 ? 1.427 9.969 -15.941 1.00 81.31 166 GLY A CA 1
ATOM 1239 C C . GLY A 1 166 ? 0.083 10.576 -16.332 1.00 81.31 166 GLY A C 1
ATOM 1240 O O . GLY A 1 166 ? -0.174 11.731 -15.995 1.00 81.31 166 GLY A O 1
ATOM 1241 N N . ARG A 1 167 ? -0.758 9.839 -17.063 1.00 85.00 167 ARG A N 1
ATOM 1242 C CA . ARG A 1 167 ? -2.090 10.298 -17.456 1.00 85.00 167 ARG A CA 1
ATOM 1243 C C . ARG A 1 167 ? -3.068 10.007 -16.330 1.00 85.00 167 ARG A C 1
ATOM 1245 O O . ARG A 1 167 ? -3.089 8.904 -15.787 1.00 85.00 167 ARG A O 1
ATOM 1252 N N . ILE A 1 168 ? -3.888 11.002 -16.016 1.00 88.75 168 ILE A N 1
ATOM 1253 C CA . ILE A 1 168 ? -4.999 10.852 -15.080 1.00 88.75 168 ILE A CA 1
ATOM 1254 C C . ILE A 1 168 ? -6.109 10.097 -15.808 1.00 88.75 168 ILE A C 1
ATOM 1256 O O . ILE A 1 168 ? -6.539 10.516 -16.884 1.00 88.75 168 ILE A O 1
ATOM 1260 N N . LYS A 1 169 ? -6.564 8.992 -15.226 1.00 89.31 169 LYS A N 1
ATOM 1261 C CA . LYS A 1 169 ? -7.752 8.261 -15.662 1.00 89.31 169 LYS A CA 1
ATOM 1262 C C . LYS A 1 169 ? -8.793 8.311 -14.560 1.00 89.31 169 LYS A C 1
ATOM 1264 O O . LYS A 1 169 ? -8.453 8.222 -13.382 1.00 89.31 169 LYS A O 1
ATOM 1269 N N . TYR A 1 170 ? -10.044 8.431 -14.967 1.00 89.25 170 TYR A N 1
ATOM 1270 C CA . TYR A 1 170 ? -11.184 8.416 -14.068 1.00 89.25 170 TYR A CA 1
ATOM 1271 C C . TYR A 1 170 ? -11.712 6.993 -13.962 1.00 89.25 170 TYR A C 1
ATOM 1273 O O . TYR A 1 170 ? -11.919 6.321 -14.972 1.00 89.25 170 TYR A O 1
ATOM 1281 N N . VAL A 1 171 ? -11.886 6.539 -12.729 1.00 89.88 171 VAL A N 1
ATOM 1282 C CA . VAL A 1 171 ? -12.531 5.273 -12.405 1.00 89.88 171 VAL A CA 1
ATOM 1283 C C . VAL A 1 171 ? -13.926 5.617 -11.920 1.00 89.88 171 VAL A C 1
ATOM 1285 O O . VAL A 1 171 ? -14.079 6.375 -10.964 1.00 89.88 171 VAL A O 1
ATOM 1288 N N . HIS A 1 172 ? -14.928 5.086 -12.608 1.00 89.62 172 HIS A N 1
ATOM 1289 C CA . HIS A 1 172 ? -16.323 5.251 -12.235 1.00 89.62 172 HIS A CA 1
ATOM 1290 C C . HIS A 1 172 ? -16.804 4.007 -11.508 1.00 89.62 172 HIS A C 1
ATOM 1292 O O . HIS A 1 172 ? -16.452 2.886 -11.881 1.00 89.62 172 HIS A O 1
ATOM 1298 N N . LYS A 1 173 ? -17.647 4.229 -10.504 1.00 92.06 173 LYS A N 1
ATOM 1299 C CA . LYS A 1 173 ? -18.370 3.162 -9.834 1.00 92.06 173 LYS A CA 1
ATOM 1300 C C . LYS A 1 173 ? -19.236 2.419 -10.855 1.00 92.06 173 LYS A C 1
ATOM 1302 O O . LYS A 1 173 ? -20.003 3.046 -11.584 1.00 92.06 173 LYS A O 1
ATOM 1307 N N . ALA A 1 174 ? -19.102 1.097 -10.904 1.00 92.50 174 ALA A N 1
ATOM 1308 C CA . ALA A 1 174 ? -19.878 0.234 -11.793 1.00 92.50 174 ALA A CA 1
ATOM 1309 C C . ALA A 1 174 ? -21.041 -0.454 -11.064 1.00 92.50 174 ALA A C 1
ATOM 1311 O O . ALA A 1 174 ? -22.071 -0.725 -11.674 1.00 92.50 174 ALA A O 1
ATOM 1312 N N . VAL A 1 175 ? -20.883 -0.721 -9.765 1.00 91.94 175 VAL A N 1
ATOM 1313 C CA . VAL A 1 175 ? -21.896 -1.352 -8.907 1.00 91.94 175 VAL A CA 1
ATOM 1314 C C . VAL A 1 175 ? -21.973 -0.637 -7.561 1.00 91.94 175 VAL A C 1
ATOM 1316 O O . VAL A 1 175 ? -21.018 0.015 -7.148 1.00 91.94 175 VAL A O 1
ATOM 1319 N N . GLU A 1 176 ? -23.106 -0.733 -6.871 1.00 92.31 176 GLU A N 1
ATOM 1320 C CA . GLU A 1 176 ? -23.240 -0.154 -5.530 1.00 92.31 176 GLU A CA 1
ATOM 1321 C C . GLU A 1 176 ? -22.412 -0.933 -4.489 1.00 92.31 176 GLU A C 1
ATOM 1323 O O . GLU A 1 176 ? -22.296 -2.157 -4.611 1.00 92.31 176 GLU A O 1
ATOM 1328 N N . PRO A 1 177 ? -21.848 -0.255 -3.466 1.00 91.19 177 PRO A N 1
ATOM 1329 C CA . PRO A 1 177 ? -21.183 -0.909 -2.343 1.00 91.19 177 PRO A CA 1
ATOM 1330 C C . PRO A 1 177 ? -22.062 -1.975 -1.690 1.00 91.19 177 PRO A C 1
ATOM 1332 O O . PRO A 1 177 ? -23.261 -1.768 -1.490 1.00 91.19 177 PRO A O 1
ATOM 1335 N N . ALA A 1 178 ? -21.465 -3.107 -1.324 1.00 86.56 178 ALA A N 1
ATOM 1336 C CA . ALA A 1 178 ? -22.189 -4.154 -0.616 1.00 86.56 178 ALA A CA 1
ATOM 1337 C C . ALA A 1 178 ? -22.264 -3.883 0.893 1.00 86.56 178 ALA A C 1
ATOM 1339 O O . ALA A 1 178 ? -21.263 -3.567 1.534 1.00 86.56 178 ALA A O 1
ATOM 1340 N N . GLY A 1 179 ? -23.450 -4.084 1.473 1.00 88.81 179 GLY A N 1
ATOM 1341 C CA . GLY A 1 179 ? -23.667 -3.981 2.915 1.00 88.81 179 GLY A CA 1
ATOM 1342 C C . GLY A 1 179 ? -23.267 -2.613 3.473 1.00 88.81 179 GLY A C 1
ATOM 1343 O O . GLY A 1 179 ? -23.692 -1.577 2.970 1.00 88.81 179 GLY A O 1
ATOM 1344 N N . GLU A 1 180 ? -22.441 -2.618 4.518 1.00 87.44 180 GLU A N 1
ATOM 1345 C CA . GLU A 1 180 ? -21.949 -1.404 5.184 1.00 87.44 180 GLU A CA 1
ATOM 1346 C C . GLU A 1 180 ? -20.594 -0.915 4.647 1.00 87.44 180 GLU A C 1
ATOM 1348 O O . GLU A 1 180 ? -19.964 -0.041 5.256 1.00 87.44 180 GLU A O 1
ATOM 1353 N N . ALA A 1 181 ? -20.126 -1.481 3.528 1.00 92.81 181 ALA A N 1
ATOM 1354 C CA . ALA A 1 181 ? -18.858 -1.102 2.926 1.00 92.81 181 ALA A CA 1
ATOM 1355 C C . ALA A 1 181 ? -18.871 0.376 2.524 1.00 92.81 181 ALA A C 1
ATOM 1357 O O . ALA A 1 181 ? -19.798 0.873 1.882 1.00 92.81 181 ALA A O 1
ATOM 1358 N N . ARG A 1 182 ? -17.806 1.085 2.894 1.00 92.94 182 ARG A N 1
ATOM 1359 C CA . ARG A 1 182 ? -17.599 2.495 2.544 1.00 92.94 182 ARG A CA 1
ATOM 1360 C C . ARG A 1 182 ? -16.322 2.638 1.741 1.00 92.94 182 ARG A C 1
ATOM 1362 O O . ARG A 1 182 ? -15.387 1.858 1.905 1.00 92.94 182 ARG A O 1
ATOM 1369 N N . SER A 1 183 ? -16.233 3.648 0.887 1.00 92.00 183 SER A N 1
ATOM 1370 C CA . SER A 1 183 ? -14.960 3.914 0.219 1.00 92.00 183 SER A CA 1
ATOM 1371 C C . SER A 1 183 ? -13.864 4.212 1.236 1.00 92.00 183 SER A C 1
ATOM 1373 O O . SER A 1 183 ? -14.117 4.846 2.263 1.00 92.00 183 SER A O 1
ATOM 1375 N N . HIS A 1 184 ? -12.621 3.811 0.941 1.00 92.31 184 HIS A N 1
ATOM 1376 C CA . HIS A 1 184 ? -11.463 4.133 1.790 1.00 92.31 184 HIS A CA 1
ATOM 1377 C C . HIS A 1 184 ? -11.439 5.621 2.175 1.00 92.31 184 HIS A C 1
ATOM 1379 O O . HIS A 1 184 ? -11.147 5.998 3.307 1.00 92.31 184 HIS A O 1
ATOM 1385 N N . ARG A 1 185 ? -11.818 6.475 1.222 1.00 88.88 185 ARG A N 1
ATOM 1386 C CA . ARG A 1 185 ? -11.949 7.915 1.397 1.00 88.88 185 ARG A CA 1
ATOM 1387 C C . ARG A 1 185 ? -13.016 8.308 2.421 1.00 88.88 185 ARG A C 1
ATOM 1389 O O . ARG A 1 185 ? -12.753 9.165 3.259 1.00 88.88 185 ARG A O 1
ATOM 1396 N N . GLU A 1 186 ? -14.214 7.739 2.339 1.00 90.88 186 GLU A N 1
ATOM 1397 C CA . GLU A 1 186 ? -15.293 8.012 3.295 1.00 90.88 186 GLU A CA 1
ATOM 1398 C C . GLU A 1 186 ? -14.915 7.573 4.704 1.00 90.88 186 GLU A C 1
ATOM 1400 O O . GLU A 1 186 ? -15.150 8.328 5.644 1.00 90.88 186 GLU A O 1
ATOM 1405 N N . ILE A 1 187 ? -14.258 6.419 4.848 1.00 93.25 187 ILE A N 1
ATOM 1406 C CA . ILE A 1 187 ? -13.787 5.936 6.151 1.00 93.25 187 ILE A CA 1
ATOM 1407 C C . ILE A 1 187 ? -12.814 6.947 6.772 1.00 93.25 187 ILE A C 1
ATOM 1409 O O . ILE A 1 187 ? -12.999 7.355 7.917 1.00 93.25 187 ILE A O 1
ATOM 1413 N N . PHE A 1 188 ? -11.839 7.451 6.008 1.00 91.94 188 PHE A N 1
ATOM 1414 C CA . PHE A 1 188 ? -10.934 8.496 6.498 1.00 91.94 188 PHE A CA 1
ATOM 1415 C C . PHE A 1 188 ? -11.640 9.811 6.839 1.00 91.94 188 PHE A C 1
ATOM 1417 O O . PHE A 1 188 ? -11.261 10.480 7.802 1.00 91.94 188 PHE A O 1
ATOM 1424 N N . ILE A 1 189 ? -12.670 10.193 6.082 1.00 90.19 189 ILE A N 1
ATOM 1425 C CA . ILE A 1 189 ? -13.482 11.370 6.404 1.00 90.19 189 ILE A CA 1
ATOM 1426 C C . ILE A 1 189 ? -14.192 11.169 7.747 1.00 90.19 189 ILE A C 1
ATOM 1428 O O . ILE A 1 189 ? -14.142 12.069 8.583 1.00 90.19 189 ILE A O 1
ATOM 1432 N N . GLU A 1 190 ? -14.803 10.012 7.994 1.00 91.44 190 GLU A N 1
ATOM 1433 C CA . GLU A 1 190 ? -15.456 9.733 9.278 1.00 91.44 190 GLU A CA 1
ATOM 1434 C C . GLU A 1 190 ? -14.452 9.692 10.438 1.00 91.44 190 GLU A C 1
ATOM 1436 O O . GLU A 1 190 ? -14.664 10.373 11.442 1.00 91.44 190 GLU A O 1
ATOM 1441 N N . ILE A 1 191 ? -13.306 9.021 10.270 1.00 91.81 191 ILE A N 1
ATOM 1442 C CA . ILE A 1 191 ? -12.213 9.030 11.258 1.00 91.81 191 ILE A CA 1
ATOM 1443 C C . ILE A 1 191 ? -11.803 10.470 11.585 1.00 91.81 191 ILE A C 1
ATOM 1445 O O . ILE A 1 191 ? -11.707 10.851 12.750 1.00 91.81 191 ILE A O 1
ATOM 1449 N N . SER A 1 192 ? -11.623 11.312 10.565 1.00 89.62 192 SER A N 1
ATOM 1450 C CA . SER A 1 192 ? -11.198 12.701 10.752 1.00 89.62 192 SER A CA 1
ATOM 1451 C C . SER A 1 192 ? -12.206 13.546 11.540 1.00 89.62 192 SER A C 1
ATOM 1453 O O . SER A 1 192 ? -11.811 14.403 12.335 1.00 89.62 192 SER A O 1
ATOM 1455 N N . LYS A 1 193 ? -13.510 13.283 11.371 1.00 89.56 193 LYS A N 1
ATOM 1456 C CA . LYS A 1 193 ? -14.568 13.943 12.146 1.00 89.56 193 LYS A CA 1
ATOM 1457 C C . LYS A 1 193 ? -14.514 13.525 13.609 1.00 89.56 193 LYS A C 1
ATOM 1459 O O . LYS A 1 193 ? -14.581 14.390 14.475 1.00 89.56 193 LYS A O 1
ATOM 1464 N N . VAL A 1 194 ? -14.348 12.228 13.876 1.00 90.50 194 VAL A N 1
ATOM 1465 C CA . VAL A 1 194 ? -14.219 11.693 15.242 1.00 90.50 194 VAL A CA 1
ATOM 1466 C C . VAL A 1 194 ? -12.973 12.254 15.931 1.00 90.50 194 VAL A C 1
ATOM 1468 O O . VAL A 1 194 ? -13.024 12.614 17.102 1.00 90.50 194 VAL A O 1
ATOM 1471 N N . MET A 1 195 ? -11.877 12.435 15.191 1.00 88.56 195 MET A N 1
ATOM 1472 C CA . MET A 1 195 ? -10.652 13.076 15.686 1.00 88.56 195 MET A CA 1
ATOM 1473 C C . MET A 1 195 ? -10.773 14.600 15.891 1.00 88.56 195 MET A C 1
ATOM 1475 O O . MET A 1 195 ? -9.799 15.242 16.286 1.00 88.56 195 MET A O 1
ATOM 1479 N N . GLY A 1 196 ? -11.923 15.210 15.582 1.00 88.12 196 GLY A N 1
ATOM 1480 C CA . GLY A 1 196 ? -12.135 16.656 15.694 1.00 88.12 196 GLY A CA 1
ATOM 1481 C C . GLY A 1 196 ? -11.391 17.493 14.644 1.00 88.12 196 GLY A C 1
ATOM 1482 O O . GLY A 1 196 ? -11.274 18.707 14.799 1.00 88.12 196 GLY A O 1
ATOM 1483 N N . LYS A 1 197 ? -10.882 16.871 13.571 1.00 85.88 197 LYS A N 1
ATOM 1484 C CA . LYS A 1 197 ? -10.158 17.527 12.466 1.00 85.88 197 LYS A CA 1
ATOM 1485 C C . LYS A 1 197 ? -10.774 17.131 11.119 1.00 85.88 197 LYS A C 1
ATOM 1487 O O . LYS A 1 197 ? -10.159 16.367 10.377 1.00 85.88 197 LYS A O 1
ATOM 1492 N N . PRO A 1 198 ? -11.983 17.616 10.793 1.00 80.94 198 PRO A N 1
ATOM 1493 C CA . PRO A 1 198 ? -12.730 17.137 9.638 1.00 80.94 198 PRO A CA 1
ATOM 1494 C C . PRO A 1 198 ? -11.993 17.413 8.322 1.00 80.94 198 PRO A C 1
ATOM 1496 O O . PRO A 1 198 ? -11.676 18.557 7.991 1.00 80.94 198 PRO A O 1
ATOM 1499 N N . LEU A 1 199 ? -11.770 16.357 7.543 1.00 80.88 199 LEU A N 1
ATOM 1500 C CA . LEU A 1 199 ? -11.317 16.454 6.161 1.00 80.88 199 LEU A CA 1
ATOM 1501 C C . LEU A 1 199 ? -12.458 16.955 5.267 1.00 80.88 199 LEU A C 1
ATOM 1503 O O . LEU A 1 199 ? -13.625 16.587 5.431 1.00 80.88 199 LEU A O 1
ATOM 1507 N N . ILE A 1 200 ? -12.123 17.790 4.282 1.00 70.50 200 ILE A N 1
ATOM 1508 C CA . ILE A 1 200 ? -13.104 18.318 3.329 1.00 70.50 200 ILE A CA 1
ATOM 1509 C C . ILE A 1 200 ? -13.548 17.193 2.381 1.00 70.50 200 ILE A C 1
ATOM 1511 O O . ILE A 1 200 ? -12.726 16.506 1.777 1.00 70.50 200 ILE A O 1
ATOM 1515 N N . LYS A 1 201 ? -14.865 17.057 2.173 1.00 61.41 201 LYS A N 1
ATOM 1516 C CA . LYS A 1 201 ? -15.500 16.114 1.229 1.00 61.41 201 LYS A CA 1
ATOM 1517 C C . LYS A 1 201 ? -15.199 16.378 -0.258 1.00 61.41 201 LYS A C 1
ATOM 1519 O O . LYS A 1 201 ? -15.836 15.763 -1.111 1.00 61.41 201 LYS A O 1
ATOM 1524 N N . SER A 1 202 ? -14.239 17.219 -0.630 1.00 58.56 202 SER A N 1
ATOM 1525 C CA . SER A 1 202 ? -13.810 17.319 -2.031 1.00 58.56 202 SER A CA 1
ATOM 1526 C C . SER A 1 202 ? -12.790 16.221 -2.324 1.00 58.56 202 SER A C 1
ATOM 1528 O O . SER A 1 202 ? -11.823 16.075 -1.581 1.00 58.56 202 SER A O 1
ATOM 1530 N N . GLY A 1 203 ? -13.013 15.409 -3.361 1.00 59.62 203 GLY A N 1
ATOM 1531 C CA . GLY A 1 203 ? -11.966 14.519 -3.872 1.00 59.62 203 GLY A CA 1
ATOM 1532 C C . GLY A 1 203 ? -10.761 15.341 -4.338 1.00 59.62 203 GLY A C 1
ATOM 1533 O O . GLY A 1 203 ? -10.864 16.566 -4.453 1.00 59.62 203 GLY A O 1
ATOM 1534 N N . ALA A 1 204 ? -9.627 14.690 -4.607 1.00 61.66 204 ALA A N 1
ATOM 1535 C CA . ALA A 1 204 ? -8.490 15.383 -5.209 1.00 61.66 204 ALA A CA 1
ATOM 1536 C C . ALA A 1 204 ? -8.952 16.046 -6.515 1.00 61.66 204 ALA A C 1
ATOM 1538 O O . ALA A 1 204 ? -9.439 15.362 -7.418 1.00 61.66 204 ALA A O 1
ATOM 1539 N N . LYS A 1 205 ? -8.852 17.376 -6.610 1.00 68.06 205 LYS A N 1
ATOM 1540 C CA . LYS A 1 205 ? -9.209 18.080 -7.843 1.00 68.06 205 LYS A CA 1
ATOM 1541 C C . LYS A 1 205 ? -8.124 17.827 -8.879 1.00 68.06 205 LYS A C 1
ATOM 1543 O O . LYS A 1 205 ? -6.955 17.645 -8.541 1.00 68.06 205 LYS A O 1
ATOM 1548 N N . ASP A 1 206 ? -8.474 17.948 -10.153 1.00 66.25 206 ASP A N 1
ATOM 1549 C CA . ASP A 1 206 ? -7.502 17.914 -11.251 1.00 66.25 206 ASP A CA 1
ATOM 1550 C C . ASP A 1 206 ? -6.325 18.869 -11.038 1.00 66.25 206 ASP A C 1
ATOM 1552 O O . ASP A 1 206 ? -5.196 18.576 -11.427 1.00 66.25 206 ASP A O 1
ATOM 1556 N N . THR A 1 207 ? -6.573 20.014 -10.404 1.00 70.62 207 THR A N 1
ATOM 1557 C CA . THR A 1 207 ? -5.539 20.983 -10.033 1.00 70.62 207 THR A CA 1
ATOM 1558 C C . THR A 1 207 ? -4.559 20.426 -9.007 1.00 70.62 207 THR A C 1
ATOM 1560 O O . THR A 1 207 ? -3.358 20.662 -9.133 1.00 70.62 207 THR A O 1
ATOM 1563 N N . ASP A 1 208 ? -5.048 19.659 -8.035 1.00 69.25 208 ASP A N 1
ATOM 1564 C CA . ASP A 1 208 ? -4.247 19.068 -6.962 1.00 69.25 208 ASP A CA 1
ATOM 1565 C C . ASP A 1 208 ? -3.387 17.931 -7.520 1.00 69.25 208 ASP A C 1
ATOM 1567 O O . ASP A 1 208 ? -2.181 17.884 -7.279 1.00 69.25 208 ASP A O 1
ATOM 1571 N N . ILE A 1 209 ? -3.973 17.092 -8.382 1.00 67.88 209 ILE A N 1
ATOM 1572 C CA . ILE A 1 209 ? -3.261 16.003 -9.062 1.00 67.88 209 ILE A CA 1
ATOM 1573 C C . ILE A 1 209 ? -2.205 16.568 -10.023 1.00 67.88 209 ILE A C 1
ATOM 1575 O O . ILE A 1 209 ? -1.056 16.129 -10.022 1.00 67.88 209 ILE A O 1
ATOM 1579 N N . LYS A 1 210 ? -2.540 17.602 -10.810 1.00 72.94 210 LYS A N 1
ATOM 1580 C CA . LYS A 1 210 ? -1.577 18.288 -11.696 1.00 72.94 210 LYS A CA 1
ATOM 1581 C C . LYS A 1 210 ? -0.453 18.967 -10.914 1.00 72.94 210 LYS A C 1
ATOM 1583 O O . LYS A 1 210 ? 0.668 19.041 -11.417 1.00 72.94 210 LYS A O 1
ATOM 1588 N N . LYS A 1 211 ? -0.723 19.468 -9.706 1.00 75.06 211 LYS A N 1
ATOM 1589 C CA . LYS A 1 211 ? 0.303 20.027 -8.816 1.00 75.06 211 LYS A CA 1
ATOM 1590 C C . LYS A 1 211 ? 1.223 18.929 -8.275 1.00 75.06 211 LYS A C 1
ATOM 1592 O O . LYS A 1 211 ? 2.437 19.106 -8.330 1.00 75.06 211 LYS A O 1
ATOM 1597 N N . ALA A 1 212 ? 0.667 17.794 -7.848 1.00 65.88 212 ALA A N 1
ATOM 1598 C CA . ALA A 1 212 ? 1.431 16.621 -7.421 1.00 65.88 212 ALA A CA 1
ATOM 1599 C C . ALA A 1 212 ? 2.335 16.092 -8.548 1.00 65.88 212 ALA A C 1
ATOM 1601 O O . ALA A 1 212 ? 3.533 15.918 -8.341 1.00 65.88 212 ALA A O 1
ATOM 1602 N N . LEU A 1 213 ? 1.813 15.980 -9.777 1.00 65.81 213 LEU A N 1
ATOM 1603 C CA . LEU A 1 213 ? 2.576 15.587 -10.973 1.00 65.81 213 LEU A CA 1
ATOM 1604 C C . LEU A 1 213 ? 3.775 16.502 -11.277 1.00 65.81 213 LEU A C 1
ATOM 1606 O O . LEU A 1 213 ? 4.770 16.047 -11.836 1.00 65.81 213 LEU A O 1
ATOM 1610 N N . LYS A 1 214 ? 3.684 17.794 -10.936 1.00 68.00 214 LYS A N 1
ATOM 1611 C CA . LYS A 1 214 ? 4.767 18.774 -11.132 1.00 68.00 214 LYS A CA 1
ATOM 1612 C C . LYS A 1 214 ? 5.775 18.792 -9.984 1.00 68.00 214 LYS A C 1
ATOM 1614 O O . LYS A 1 214 ? 6.848 19.380 -10.128 1.00 68.00 214 LYS A O 1
ATOM 1619 N N . SER A 1 215 ? 5.435 18.197 -8.845 1.00 61.03 215 SER A N 1
ATOM 1620 C CA . SER A 1 215 ? 6.314 18.152 -7.685 1.00 61.03 215 SER A CA 1
ATOM 1621 C C . SER A 1 215 ? 7.457 17.167 -7.946 1.00 61.03 215 SER A C 1
ATOM 1623 O O . SER A 1 215 ? 7.246 16.002 -8.281 1.00 61.03 215 SER A O 1
ATOM 1625 N N . LYS A 1 216 ? 8.703 17.639 -7.838 1.00 52.38 216 LYS A N 1
ATOM 1626 C CA . LYS A 1 216 ? 9.867 16.750 -7.846 1.00 52.38 216 LYS A CA 1
ATOM 1627 C C . LYS A 1 216 ? 9.996 16.157 -6.451 1.00 52.38 216 LYS A C 1
ATOM 1629 O O . LYS A 1 216 ? 10.546 16.805 -5.563 1.00 52.38 216 LYS A O 1
ATOM 1634 N N . ILE A 1 217 ? 9.485 14.945 -6.258 1.00 54.38 217 ILE A N 1
ATOM 1635 C CA . ILE A 1 217 ? 9.737 14.193 -5.029 1.00 54.38 217 ILE A CA 1
ATOM 1636 C C . ILE A 1 217 ? 11.244 13.969 -4.934 1.00 54.38 217 ILE A C 1
ATOM 1638 O O . ILE A 1 217 ? 11.868 13.376 -5.818 1.00 54.38 217 ILE A O 1
ATOM 1642 N N . LYS A 1 218 ? 11.844 14.506 -3.874 1.00 43.62 218 LYS A N 1
ATOM 1643 C CA . LYS A 1 218 ? 13.264 14.343 -3.588 1.00 43.62 218 LYS A CA 1
ATOM 1644 C C . LYS A 1 218 ? 13.427 12.967 -2.946 1.00 43.62 218 LYS A C 1
ATOM 1646 O O . LYS A 1 218 ? 13.273 12.821 -1.741 1.00 43.62 218 LYS A O 1
ATOM 1651 N N . ILE A 1 219 ? 13.665 11.948 -3.767 1.00 49.41 219 ILE A N 1
ATOM 1652 C CA . ILE A 1 219 ? 13.955 10.600 -3.273 1.00 49.41 219 ILE A CA 1
ATOM 1653 C C . ILE A 1 219 ? 15.324 10.661 -2.595 1.00 49.41 219 ILE A C 1
ATOM 1655 O O . ILE A 1 219 ? 16.352 10.811 -3.257 1.00 49.41 219 ILE A O 1
ATOM 1659 N N . THR A 1 220 ? 15.338 10.597 -1.267 1.00 40.97 220 THR A N 1
ATOM 1660 C CA . THR A 1 220 ? 16.577 10.558 -0.492 1.00 40.97 220 THR A CA 1
ATOM 1661 C C . THR A 1 220 ? 17.110 9.131 -0.535 1.00 40.97 220 THR A C 1
ATOM 1663 O O . THR A 1 220 ? 16.700 8.277 0.243 1.00 40.97 220 THR A O 1
ATOM 1666 N N . SER A 1 221 ? 17.994 8.835 -1.485 1.00 41.50 221 SER A N 1
ATOM 1667 C CA . SER A 1 221 ? 18.618 7.515 -1.580 1.00 41.50 221 SER A CA 1
ATOM 1668 C C . SER A 1 221 ? 19.722 7.378 -0.530 1.00 41.50 221 SER A C 1
ATOM 1670 O O . SER A 1 221 ? 20.741 8.068 -0.612 1.00 41.50 221 SER A O 1
ATOM 1672 N N . LYS A 1 222 ? 19.564 6.462 0.429 1.00 45.12 222 LYS A N 1
ATOM 1673 C CA . LYS A 1 222 ? 20.711 5.913 1.166 1.00 45.12 222 LYS A CA 1
ATOM 1674 C C . LYS A 1 222 ? 21.366 4.822 0.303 1.00 45.12 222 LYS A C 1
ATOM 1676 O O . LYS A 1 222 ? 20.644 4.126 -0.412 1.00 45.12 222 LYS A O 1
ATOM 1681 N N . PRO A 1 223 ? 22.701 4.648 0.342 1.00 44.56 223 PRO A N 1
ATOM 1682 C CA . PRO A 1 223 ? 23.349 3.515 -0.310 1.00 44.56 223 PRO A CA 1
ATOM 1683 C C . PRO A 1 223 ? 22.742 2.213 0.212 1.00 44.56 223 PRO A C 1
ATOM 1685 O O . PRO A 1 223 ? 22.727 1.977 1.424 1.00 44.56 223 PRO A O 1
ATOM 1688 N N . PHE A 1 224 ? 22.217 1.390 -0.692 1.00 49.38 224 PHE A N 1
ATOM 1689 C CA . PHE A 1 224 ? 21.645 0.105 -0.323 1.00 49.38 224 PHE A CA 1
ATOM 1690 C C . PHE A 1 224 ? 22.749 -0.804 0.228 1.00 49.38 224 PHE A C 1
ATOM 1692 O O . PHE A 1 224 ? 23.750 -1.059 -0.441 1.00 49.38 224 PHE A O 1
ATOM 1699 N N . LYS A 1 225 ? 22.564 -1.298 1.453 1.00 51.84 225 LYS A N 1
ATOM 1700 C CA . LYS A 1 225 ? 23.351 -2.403 2.004 1.00 51.84 225 LYS A CA 1
ATOM 1701 C C . LYS A 1 225 ? 22.491 -3.654 1.898 1.00 51.84 225 LYS A C 1
ATOM 1703 O O . LYS A 1 225 ? 21.445 -3.704 2.540 1.00 51.84 225 LYS A O 1
ATOM 1708 N N . LYS A 1 226 ? 22.925 -4.639 1.102 1.00 43.84 226 LYS A N 1
ATOM 1709 C CA . LYS A 1 226 ? 22.268 -5.951 1.017 1.00 43.84 226 LYS A CA 1
ATOM 1710 C C . LYS A 1 226 ? 22.171 -6.526 2.432 1.00 43.84 226 LYS A C 1
ATOM 1712 O O . LYS A 1 226 ? 23.195 -6.754 3.070 1.00 43.84 226 LYS A O 1
ATOM 1717 N N . LYS A 1 227 ? 20.949 -6.690 2.936 1.00 48.38 227 LYS A N 1
ATOM 1718 C CA . LYS A 1 227 ? 20.680 -7.367 4.206 1.00 48.38 227 LYS A CA 1
ATOM 1719 C C . LYS A 1 227 ? 20.327 -8.815 3.885 1.00 48.38 227 LYS A C 1
ATOM 1721 O O . LYS A 1 227 ? 19.499 -9.045 3.014 1.00 48.38 227 LYS A O 1
ATOM 1726 N N . GLU A 1 228 ? 20.944 -9.767 4.581 1.00 47.62 228 GLU A N 1
ATOM 1727 C CA . GLU A 1 228 ? 20.799 -11.218 4.339 1.00 47.62 228 GLU A CA 1
ATOM 1728 C C . GLU A 1 228 ? 19.366 -11.758 4.477 1.00 47.62 228 GLU A C 1
ATOM 1730 O O . GLU A 1 228 ? 19.108 -12.896 4.123 1.00 47.62 228 GLU A O 1
ATOM 1735 N N . TRP A 1 229 ? 18.427 -10.958 4.985 1.00 43.66 229 TRP A N 1
ATOM 1736 C CA . TRP A 1 229 ? 17.034 -11.351 5.200 1.00 43.66 229 TRP A CA 1
ATOM 1737 C C . TRP A 1 229 ? 16.050 -10.714 4.206 1.00 43.66 229 TRP A C 1
ATOM 1739 O O . TRP A 1 229 ? 14.850 -10.942 4.326 1.00 43.66 229 TRP A O 1
ATOM 1749 N N . LEU A 1 230 ? 16.525 -9.893 3.261 1.00 39.66 230 LEU A N 1
ATOM 1750 C CA . LEU A 1 230 ? 15.685 -9.162 2.304 1.00 39.66 230 LEU A CA 1
ATOM 1751 C C . LEU A 1 230 ? 15.288 -10.011 1.081 1.00 39.66 230 LEU A C 1
ATOM 1753 O O . LEU A 1 230 ? 15.236 -9.497 -0.033 1.00 39.66 230 LEU A O 1
ATOM 1757 N N . ASP A 1 231 ? 15.008 -11.291 1.301 1.00 53.91 231 ASP A N 1
ATOM 1758 C CA . ASP A 1 231 ? 14.421 -12.189 0.310 1.00 53.91 231 ASP A CA 1
ATOM 1759 C C . ASP A 1 231 ? 12.934 -12.346 0.654 1.00 53.91 231 ASP A C 1
ATOM 1761 O O . ASP A 1 231 ? 12.499 -13.364 1.184 1.00 53.91 231 ASP A O 1
ATOM 1765 N N . ILE A 1 232 ? 12.139 -11.295 0.418 1.00 53.09 232 ILE A N 1
ATOM 1766 C CA . ILE A 1 232 ? 10.697 -11.513 0.238 1.00 53.09 232 ILE A CA 1
ATOM 1767 C C . ILE A 1 232 ? 10.594 -12.295 -1.067 1.00 53.09 232 ILE A C 1
ATOM 1769 O O . ILE A 1 232 ? 11.007 -11.770 -2.104 1.00 53.09 232 ILE A O 1
ATOM 1773 N N . ASN A 1 233 ? 10.099 -13.533 -1.017 1.00 59.53 233 ASN A N 1
ATOM 1774 C CA . ASN A 1 233 ? 9.931 -14.327 -2.226 1.00 59.53 233 ASN A CA 1
ATOM 1775 C C . ASN A 1 233 ? 8.955 -13.575 -3.161 1.00 59.53 233 ASN A C 1
ATOM 1777 O O . ASN A 1 233 ? 7.822 -13.301 -2.755 1.00 59.53 233 ASN A O 1
ATOM 1781 N N . PRO A 1 234 ? 9.363 -13.204 -4.392 1.00 56.44 234 PRO A N 1
ATOM 1782 C CA . PRO A 1 234 ? 8.475 -12.554 -5.350 1.00 56.44 234 PRO A CA 1
ATOM 1783 C C . PRO A 1 234 ? 7.191 -13.348 -5.597 1.00 56.44 234 PRO A C 1
ATOM 1785 O O . PRO A 1 234 ? 6.146 -12.746 -5.817 1.00 56.44 234 PRO A O 1
ATOM 1788 N N . GLU A 1 235 ? 7.259 -14.677 -5.524 1.00 56.62 235 GLU A N 1
ATOM 1789 C CA . GLU A 1 235 ? 6.107 -15.568 -5.647 1.00 56.62 235 GLU A CA 1
ATOM 1790 C C . GLU A 1 235 ? 5.141 -15.367 -4.482 1.00 56.62 235 GLU A C 1
ATOM 1792 O O . GLU A 1 235 ? 3.972 -15.106 -4.730 1.00 56.62 235 GLU A O 1
ATOM 1797 N N . GLU A 1 236 ? 5.626 -15.358 -3.236 1.00 60.72 236 GLU A N 1
ATOM 1798 C CA . GLU A 1 236 ? 4.795 -15.095 -2.049 1.00 60.72 236 GLU A CA 1
ATOM 1799 C C . GLU A 1 236 ? 4.200 -13.684 -2.068 1.00 60.72 236 GLU A C 1
ATOM 1801 O O . GLU A 1 236 ? 3.062 -13.479 -1.656 1.00 60.72 236 GLU A O 1
ATOM 1806 N N . MET A 1 237 ? 4.942 -12.690 -2.564 1.00 60.69 237 MET A N 1
ATOM 1807 C CA . MET A 1 237 ? 4.425 -11.330 -2.712 1.00 60.69 237 MET A CA 1
ATOM 1808 C C . MET A 1 237 ? 3.302 -11.276 -3.752 1.00 60.69 237 MET A C 1
ATOM 1810 O O . MET A 1 237 ? 2.255 -10.682 -3.500 1.00 60.69 237 MET A O 1
ATOM 1814 N N . ILE A 1 238 ? 3.509 -11.893 -4.917 1.00 64.88 238 ILE A N 1
ATOM 1815 C CA . ILE A 1 238 ? 2.510 -11.965 -5.990 1.00 64.88 238 ILE A CA 1
ATOM 1816 C C . ILE A 1 238 ? 1.294 -12.768 -5.527 1.00 64.88 238 ILE A C 1
ATOM 1818 O O . ILE A 1 238 ? 0.164 -12.366 -5.792 1.00 64.88 238 ILE A O 1
ATOM 1822 N N . GLU A 1 239 ? 1.510 -13.878 -4.829 1.00 66.44 239 GLU A N 1
ATOM 1823 C CA . GLU A 1 239 ? 0.457 -14.711 -4.266 1.00 66.44 239 GLU A CA 1
ATOM 1824 C C . GLU A 1 239 ? -0.322 -13.944 -3.204 1.00 66.44 239 GLU A C 1
ATOM 1826 O O . GLU A 1 239 ? -1.537 -13.881 -3.301 1.00 66.44 239 GLU A O 1
ATOM 1831 N N . SER A 1 240 ? 0.343 -13.257 -2.275 1.00 61.94 240 SER A N 1
ATOM 1832 C CA . SER A 1 240 ? -0.312 -12.424 -1.262 1.00 61.94 240 SER A CA 1
ATOM 1833 C C . SER A 1 240 ? -1.129 -11.288 -1.883 1.00 61.94 240 SER A C 1
ATOM 1835 O O . SER A 1 240 ? -2.237 -11.034 -1.422 1.00 61.94 240 SER A O 1
ATOM 1837 N N . ILE A 1 241 ? -0.625 -10.626 -2.932 1.00 59.34 241 ILE A N 1
ATOM 1838 C CA . ILE A 1 241 ? -1.356 -9.562 -3.645 1.00 59.34 241 ILE A CA 1
ATOM 1839 C C . ILE A 1 241 ? -2.569 -10.131 -4.392 1.00 59.34 241 ILE A C 1
ATOM 1841 O O . ILE A 1 241 ? -3.616 -9.489 -4.460 1.00 59.34 241 ILE A O 1
ATOM 1845 N N . ASN A 1 242 ? -2.438 -11.331 -4.959 1.00 62.72 242 ASN A N 1
ATOM 1846 C CA . ASN A 1 242 ? -3.505 -11.977 -5.718 1.00 62.72 242 ASN A CA 1
ATOM 1847 C C . ASN A 1 242 ? -4.401 -12.878 -4.857 1.00 62.72 242 ASN A C 1
ATOM 1849 O O . ASN A 1 242 ? -5.406 -13.370 -5.365 1.00 62.72 242 ASN A O 1
ATOM 1853 N N . ALA A 1 243 ? -4.088 -13.091 -3.577 1.00 63.22 243 ALA A N 1
ATOM 1854 C CA . ALA A 1 243 ? -4.784 -14.034 -2.706 1.00 63.22 243 ALA A CA 1
ATOM 1855 C C . ALA A 1 243 ? -6.269 -13.687 -2.583 1.00 63.22 243 ALA A C 1
ATOM 1857 O O . ALA A 1 243 ? -7.114 -14.576 -2.603 1.00 63.22 243 ALA A O 1
ATOM 1858 N N . SER A 1 244 ? -6.620 -12.403 -2.543 1.00 53.62 244 SER A N 1
ATOM 1859 C CA . SER A 1 244 ? -8.019 -11.961 -2.523 1.00 53.62 244 SER A CA 1
ATOM 1860 C C . SER A 1 244 ? -8.771 -12.269 -3.825 1.00 53.62 244 SER A C 1
ATOM 1862 O O . SER A 1 244 ? -9.972 -12.524 -3.789 1.00 53.62 244 SER A O 1
ATOM 1864 N N . VAL A 1 245 ? -8.076 -12.313 -4.965 1.00 57.59 245 VAL A N 1
ATOM 1865 C CA . VAL A 1 245 ? -8.640 -12.653 -6.283 1.00 57.59 245 VAL A CA 1
ATOM 1866 C C . VAL A 1 245 ? -8.694 -14.169 -6.502 1.00 57.59 245 VAL A C 1
ATOM 1868 O O . VAL A 1 245 ? -9.631 -14.663 -7.125 1.00 57.59 245 VAL A O 1
ATOM 1871 N N . ILE A 1 246 ? -7.698 -14.907 -5.999 1.00 55.75 246 ILE A N 1
ATOM 1872 C CA . ILE A 1 246 ? -7.545 -16.357 -6.191 1.00 55.75 246 ILE A CA 1
ATOM 1873 C C . ILE A 1 246 ? -8.348 -17.143 -5.143 1.00 55.75 246 ILE A C 1
ATOM 1875 O O . ILE A 1 246 ? -9.079 -18.066 -5.494 1.00 55.75 246 ILE A O 1
ATOM 1879 N N . ASN A 1 247 ? -8.244 -16.761 -3.869 1.00 55.31 247 ASN A N 1
ATOM 1880 C CA . ASN A 1 247 ? -8.836 -17.477 -2.733 1.00 55.31 247 ASN A CA 1
ATOM 1881 C C . ASN A 1 247 ? -10.154 -16.842 -2.254 1.00 55.31 247 ASN A C 1
ATOM 1883 O O . ASN A 1 247 ? -10.968 -17.502 -1.607 1.00 55.31 247 ASN A O 1
ATOM 1887 N N . GLY A 1 248 ? -10.400 -15.569 -2.577 1.00 50.38 248 GLY A N 1
ATOM 1888 C CA . GLY A 1 248 ? -11.612 -14.852 -2.187 1.00 50.38 248 GLY A CA 1
ATOM 1889 C C . GLY A 1 248 ? -12.803 -15.157 -3.096 1.00 50.38 248 GLY A C 1
ATOM 1890 O O . GLY A 1 248 ? -13.136 -14.380 -3.989 1.00 50.38 248 GLY A O 1
ATOM 1891 N N . SER A 1 249 ? -13.527 -16.250 -2.843 1.00 51.94 249 SER A N 1
ATOM 1892 C CA . SER A 1 249 ? -14.858 -16.417 -3.440 1.00 51.94 249 SER A CA 1
ATOM 1893 C C . SER A 1 249 ? -15.870 -15.537 -2.706 1.00 51.94 249 SER A C 1
ATOM 1895 O O . SER A 1 249 ? -16.440 -15.916 -1.683 1.00 51.94 249 SER A O 1
ATOM 1897 N N . ARG A 1 250 ? -16.140 -14.351 -3.260 1.00 54.91 250 ARG A N 1
ATOM 1898 C CA . ARG A 1 250 ? -17.162 -13.421 -2.749 1.00 54.91 250 ARG A CA 1
ATOM 1899 C C . ARG A 1 250 ? -18.547 -14.072 -2.596 1.00 54.91 250 ARG A C 1
ATOM 1901 O O . ARG A 1 250 ? -19.307 -13.695 -1.708 1.00 54.91 250 ARG A O 1
ATOM 1908 N N . LEU A 1 251 ? -18.867 -15.054 -3.441 1.00 55.62 251 LEU A N 1
ATOM 1909 C CA . LEU A 1 251 ? -20.113 -15.826 -3.375 1.00 55.62 251 LEU A CA 1
ATOM 1910 C C . LEU A 1 251 ? -20.134 -16.812 -2.201 1.00 55.62 251 LEU A C 1
ATOM 1912 O O . LEU A 1 251 ? -21.179 -16.980 -1.576 1.00 55.62 251 LEU A O 1
ATOM 1916 N N . LEU A 1 252 ? -18.996 -17.442 -1.892 1.00 55.09 252 LEU A N 1
ATOM 1917 C CA . LEU A 1 252 ? -18.873 -18.324 -0.732 1.00 55.09 252 LEU A CA 1
ATOM 1918 C C . LEU A 1 252 ? -19.055 -17.522 0.562 1.00 55.09 252 LEU A C 1
ATOM 1920 O O . LEU A 1 252 ? -19.819 -17.921 1.432 1.00 55.09 252 LEU A O 1
ATOM 1924 N N . TRP A 1 253 ? -18.465 -16.327 0.615 1.00 57.38 253 TRP A N 1
ATOM 1925 C CA . TRP A 1 253 ? -18.591 -15.431 1.759 1.00 57.38 253 TRP A CA 1
ATOM 1926 C C . TRP A 1 253 ? -20.020 -14.907 1.970 1.00 57.38 253 TRP A C 1
ATOM 1928 O O . TRP A 1 253 ? -20.521 -14.947 3.090 1.00 57.38 253 TRP A O 1
ATOM 1938 N N . LEU A 1 254 ? -20.724 -14.464 0.917 1.00 57.47 254 LEU A N 1
ATOM 1939 C CA . LEU A 1 254 ? -22.133 -14.048 1.041 1.00 57.47 254 LEU A CA 1
ATOM 1940 C C . LEU A 1 254 ? -23.008 -15.177 1.606 1.00 57.47 254 LEU A C 1
ATOM 1942 O O . LEU A 1 254 ? -23.884 -14.924 2.428 1.00 57.47 254 LEU A O 1
ATOM 1946 N N . LYS A 1 255 ? -22.718 -16.422 1.217 1.00 58.81 255 LYS A N 1
ATOM 1947 C CA . LYS A 1 255 ? -23.418 -17.608 1.707 1.00 58.81 255 LYS A CA 1
ATOM 1948 C C . LYS A 1 255 ? -23.113 -17.903 3.182 1.00 58.81 255 LYS A C 1
ATOM 1950 O O . LYS A 1 255 ? -24.043 -18.125 3.949 1.00 58.81 255 LYS A O 1
ATOM 1955 N N . GLU A 1 256 ? -21.848 -17.847 3.596 1.00 68.25 256 GLU A N 1
ATOM 1956 C CA . GLU A 1 256 ? -21.448 -18.024 5.004 1.00 68.25 256 GLU A CA 1
ATOM 1957 C C . GLU A 1 256 ? -22.018 -16.917 5.904 1.00 68.25 256 GLU A C 1
ATOM 1959 O O . GLU A 1 256 ? -22.456 -17.177 7.025 1.00 68.25 256 GLU A O 1
ATOM 1964 N N . THR A 1 257 ? -22.086 -15.686 5.391 1.00 62.19 257 THR A N 1
ATOM 1965 C CA . THR A 1 257 ? -22.664 -14.543 6.110 1.00 62.19 257 THR A CA 1
ATOM 1966 C C . THR A 1 257 ? -24.185 -14.690 6.253 1.00 62.19 257 THR A C 1
ATOM 1968 O O . THR A 1 257 ? -24.723 -14.437 7.329 1.00 62.19 257 THR A O 1
ATOM 1971 N N . GLU A 1 258 ? -24.890 -15.158 5.214 1.00 64.56 258 GLU A N 1
ATOM 1972 C CA . GLU A 1 258 ? -26.322 -15.495 5.293 1.00 64.56 258 GLU A CA 1
ATOM 1973 C C . GLU A 1 258 ? -26.608 -16.653 6.263 1.00 64.56 258 GLU A C 1
ATOM 1975 O O . GLU A 1 258 ? -27.610 -16.627 6.982 1.00 64.56 258 GLU A O 1
ATOM 1980 N N . GLU A 1 259 ? -25.750 -17.674 6.297 1.00 64.56 259 GLU A N 1
ATOM 1981 C CA . GLU A 1 259 ? -25.882 -18.811 7.215 1.00 64.56 259 GLU A CA 1
ATOM 1982 C C . GLU A 1 259 ? -25.650 -18.389 8.675 1.00 64.56 259 GLU A C 1
ATOM 1984 O O . GLU A 1 259 ? -26.467 -18.715 9.539 1.00 64.56 259 GLU A O 1
ATOM 1989 N N . ALA A 1 260 ? -24.623 -17.578 8.950 1.00 62.22 260 ALA A N 1
ATOM 1990 C CA . ALA A 1 260 ? -24.368 -17.018 10.281 1.00 62.22 260 ALA A CA 1
ATOM 1991 C C . ALA A 1 260 ? -25.518 -16.117 10.778 1.00 62.22 260 ALA A C 1
ATOM 1993 O O . ALA A 1 260 ? -25.844 -16.101 11.972 1.00 62.22 260 ALA A O 1
ATOM 1994 N N . TRP A 1 261 ? -26.188 -15.408 9.864 1.00 49.81 261 TRP A N 1
ATOM 1995 C CA . TRP A 1 261 ? -27.337 -14.564 10.197 1.00 49.81 261 TRP A CA 1
ATOM 1996 C C . TRP A 1 261 ? -28.576 -15.387 10.574 1.00 49.81 261 TRP A C 1
ATOM 1998 O O . TRP A 1 261 ? -29.291 -15.032 11.510 1.00 49.81 261 TRP A O 1
ATOM 2008 N N . LYS A 1 262 ? -28.812 -16.526 9.907 1.00 54.25 262 LYS A N 1
ATOM 2009 C CA . LYS A 1 262 ? -29.926 -17.439 10.234 1.00 54.25 262 LYS A CA 1
ATOM 2010 C C . LYS A 1 262 ? -29.784 -18.059 11.626 1.00 54.25 262 LYS A C 1
ATOM 2012 O O . LYS A 1 262 ? -30.779 -18.201 12.330 1.00 54.25 262 LYS A O 1
ATOM 2017 N N . VAL A 1 263 ? -28.556 -18.368 12.045 1.00 54.84 263 VAL A N 1
ATOM 2018 C CA . VAL A 1 263 ? -28.268 -18.917 13.383 1.00 54.84 263 VAL A CA 1
ATOM 2019 C C . VAL A 1 263 ? -28.485 -17.881 14.494 1.00 54.84 263 VAL A C 1
ATOM 2021 O O . VAL A 1 263 ? -28.809 -18.252 15.612 1.00 54.84 263 VAL A O 1
ATOM 2024 N N . SER A 1 264 ? -28.379 -16.583 14.195 1.00 45.50 264 SER A N 1
ATOM 2025 C CA . SER A 1 264 ? -28.550 -15.508 15.188 1.00 45.50 264 SER A CA 1
ATOM 2026 C C . SER A 1 264 ? -30.007 -15.056 15.396 1.00 45.50 264 SER A C 1
ATOM 2028 O O . SER A 1 264 ? -30.267 -14.230 16.267 1.00 45.50 264 SER A O 1
ATOM 2030 N N . ILE A 1 265 ? -30.953 -15.556 14.588 1.00 48.25 265 ILE A N 1
ATOM 2031 C CA . ILE A 1 265 ? -32.389 -15.194 14.633 1.00 48.25 265 ILE A CA 1
ATOM 2032 C C . ILE A 1 265 ? -33.260 -16.365 15.150 1.00 48.25 265 ILE A C 1
ATOM 2034 O O . ILE A 1 265 ? -34.478 -16.233 15.257 1.00 48.25 265 ILE A O 1
ATOM 2038 N N . THR A 1 266 ? -32.651 -17.498 15.516 1.00 42.22 266 THR A N 1
ATOM 2039 C CA . THR A 1 266 ? -33.346 -18.663 16.101 1.00 42.22 266 THR A CA 1
ATOM 2040 C C . THR A 1 266 ? -32.976 -18.814 17.569 1.00 42.22 266 THR A C 1
ATOM 2042 O O . THR A 1 266 ? -33.884 -19.126 18.370 1.00 42.22 266 THR A O 1
#

Foldseek 3Di:
DDDDDDDDDDDDVDVVVVVVVVQLPDPAAAAEDEPPPVPVVVVLVCLQVDPDVVVVVVVRDPRNRYHYDYAYPDFFPVVCVLVVVDPLADDPCRQQACDDDPVSVPPHPQQEDEAEEQDLDLDRHPNNNAYEYEYCFCGSHNVVHPYYQHAFDQLQDWDWGQGSVRDIDTRDRPDHGPDPHYHPVVVVQVVCVVVVRGDDPDGQDPVNSVVSVPDDDPNPDDPDDDDPPPCPPVVSSVCSNCVCVVVVPVVVVVVVVVVVVVVVVD

pLDDT: mean 70.15, std 17.52, range [34.5, 97.69]